Protein AF-A0A222PAN5-F1 (afdb_monomer)

Solvent-accessible surface area (backbone atoms only — not comparable to full-atom values): 11786 Å² total; per-residue (Å²): 81,64,46,72,50,72,46,71,31,67,58,50,46,57,61,48,41,76,54,49,60,65,55,38,60,74,76,59,57,66,46,46,6,31,40,28,38,32,52,60,94,39,70,44,73,65,62,91,52,72,90,83,55,86,66,94,47,70,66,56,46,47,59,51,26,69,72,43,24,72,68,32,58,51,50,60,54,52,43,50,53,46,50,50,51,53,47,55,76,80,36,51,44,41,37,33,46,40,59,48,28,72,34,24,43,36,40,41,47,57,93,63,36,29,30,36,26,48,42,54,53,75,65,52,68,77,60,69,83,86,59,54,71,52,80,61,89,61,96,54,71,42,78,74,58,58,77,60,74,77,45,67,70,45,70,31,52,37,68,56,47,50,49,44,53,53,53,46,50,53,51,48,57,51,50,46,45,70,48,26,56,69,47,58,72,32,74,55,48,37,49,44,51,52,46,51,49,62,67,68,41,72,78,82,76,72,88,86,132

pLDDT: mean 84.68, std 16.38, range [34.16, 98.62]

Mean predicted aligned error: 7.23 Å

Foldseek 3Di:
DKAKDWDQAVLLLVVLQPDALVRCVVPPLAFFFFMWIDQPNFIDGDHPDPVVDDDPDPVSSNVVCVVGNRVDRVLVVLLVLLVVLLVVLPDQKEWEQDQAAQWIWIWGDDPQKIFIWIGHPVVVVVVPPPYDYHYDDDPNYDPVVHPDTRDGRRIDGSVVSLVNSLVVLVVVLVVSCVSPVSCCPHPRNVSSVVSSCSSPDPVSVPPDD

Nearest PDB structures (foldseek):
  5fpd-assembly1_A  TM=1.965E-01  e=2.619E-01  Homo sapiens
  8fs8-assembly1_F  TM=3.881E-01  e=4.664E+00  Saccharomyces cerevisiae
  5obu-assembly1_A  TM=1.286E-01  e=3.726E-01  Mycoplasmoides genitalium G37

Secondary structure (DSSP, 8-state):
-EEEEEE--HHHHHHHHS--HHHIIIIISS-EEEEEEEETTEEES----GGG---SSHHHHHHHHHHHTTSEEHHHHHHHHHHHHHHHTT-SEEEEE-SSSSEEEEEEEETTEEEEEEEEHHHHHTTTTS-EEE--------TTGGG----SSEEEEHHHHHHHHHHHHHHHHHHHHHH-GGGGGSHHHHHHHHHHHHHH-GGGG-S--

Sequence (209 aa):
MFKFNYLIYDSMKKKLKNISIKEFEEEYSMIYGAFELLINDKMYNYIVRYKDQKFCNEKEKEEFDDLFELQDIISLWIIIFLEICIELKKKDYVAVMDIESKNWIEFKRINNELYISQIEEEKVKLKITNSHIVKVYNKFYDEDKNKNIFFKEEKINFEEFISEIQITTKKFIKEIKEINPVLLKSKEVSSIIKKYNILTSKEYSAEEN

Structure (mmCIF, N/CA/C/O backbone):
data_AF-A0A222PAN5-F1
#
_entry.id   AF-A0A222PAN5-F1
#
loop_
_atom_site.group_PDB
_atom_site.id
_atom_site.type_symbol
_atom_site.label_atom_id
_atom_site.label_alt_id
_atom_site.label_comp_id
_atom_site.label_asym_id
_atom_site.label_entity_id
_atom_site.label_seq_id
_atom_site.pdbx_PDB_ins_code
_atom_site.Cartn_x
_atom_site.Cartn_y
_atom_site.Cartn_z
_atom_site.occupancy
_atom_site.B_iso_or_equiv
_atom_site.auth_seq_id
_atom_site.auth_comp_id
_atom_site.auth_asym_id
_atom_site.auth_atom_id
_atom_site.pdbx_PDB_model_num
ATOM 1 N N . MET A 1 1 ? -14.307 10.494 1.843 1.00 88.81 1 MET A N 1
ATOM 2 C CA . MET A 1 1 ? -13.776 9.544 0.842 1.00 88.81 1 MET A CA 1
ATOM 3 C C . MET A 1 1 ? -12.311 9.275 1.139 1.00 88.81 1 MET A C 1
ATOM 5 O O . MET A 1 1 ? -11.587 10.225 1.383 1.00 88.81 1 MET A O 1
ATOM 9 N N . PHE A 1 2 ? -11.873 8.019 1.119 1.00 94.94 2 PHE A N 1
ATOM 10 C CA . PHE A 1 2 ? -10.454 7.660 1.197 1.00 94.94 2 PHE A CA 1
ATOM 11 C C . PHE A 1 2 ? -10.029 6.994 -0.111 1.00 94.94 2 PHE A C 1
ATOM 13 O O . PHE A 1 2 ? -10.760 6.140 -0.615 1.00 94.94 2 PHE A O 1
ATOM 20 N N . LYS A 1 3 ? -8.882 7.390 -0.668 1.00 96.38 3 LYS A N 1
ATOM 21 C CA . LYS A 1 3 ? -8.262 6.741 -1.829 1.00 96.38 3 LYS A CA 1
ATOM 22 C C . LYS A 1 3 ? -6.780 6.530 -1.596 1.00 96.38 3 LYS A C 1
ATOM 24 O O . LYS A 1 3 ? -6.093 7.442 -1.144 1.00 96.38 3 LYS A O 1
ATOM 29 N N . PHE A 1 4 ? -6.310 5.342 -1.965 1.00 96.12 4 PHE A N 1
ATOM 30 C CA . PHE A 1 4 ? -4.892 5.011 -1.975 1.00 96.12 4 PHE A CA 1
ATOM 31 C C . PHE A 1 4 ? -4.477 4.647 -3.395 1.00 96.12 4 PHE A C 1
ATOM 33 O O . PHE A 1 4 ? -4.785 3.566 -3.903 1.00 96.12 4 PHE A O 1
ATOM 40 N N . ASN A 1 5 ? -3.788 5.585 -4.037 1.00 95.56 5 ASN A N 1
ATOM 41 C CA . ASN A 1 5 ? -3.253 5.431 -5.377 1.00 95.56 5 ASN A CA 1
ATOM 42 C C . ASN A 1 5 ? -1.760 5.121 -5.298 1.00 95.56 5 ASN A C 1
ATOM 44 O O . ASN A 1 5 ? -1.057 5.675 -4.462 1.00 95.56 5 ASN A O 1
ATOM 48 N N . TYR A 1 6 ? -1.266 4.304 -6.222 1.00 95.94 6 TYR A N 1
ATOM 49 C CA . TYR A 1 6 ? 0.165 4.107 -6.430 1.00 95.94 6 TYR A CA 1
ATOM 50 C C . TYR A 1 6 ? 0.485 4.034 -7.925 1.00 95.94 6 TYR A C 1
ATOM 52 O O . TYR A 1 6 ? -0.399 3.782 -8.756 1.00 95.94 6 TYR A O 1
ATOM 60 N N . LEU A 1 7 ? 1.758 4.238 -8.250 1.00 95.44 7 LEU A N 1
ATOM 61 C CA . LEU A 1 7 ? 2.329 4.076 -9.577 1.00 95.44 7 LEU A CA 1
ATOM 62 C C . LEU A 1 7 ? 3.705 3.414 -9.469 1.00 95.44 7 LEU A C 1
ATOM 64 O O . LEU A 1 7 ? 4.623 3.983 -8.890 1.00 95.44 7 LEU A O 1
ATOM 68 N N . ILE A 1 8 ? 3.851 2.234 -10.074 1.00 95.44 8 ILE A N 1
ATOM 69 C CA . ILE A 1 8 ? 5.162 1.640 -10.353 1.00 95.44 8 ILE A CA 1
ATOM 70 C C . ILE A 1 8 ? 5.579 2.126 -11.746 1.00 95.44 8 ILE A C 1
ATOM 72 O O . ILE A 1 8 ? 4.900 1.808 -12.734 1.00 95.44 8 ILE A O 1
ATOM 76 N N . TYR A 1 9 ? 6.652 2.914 -11.812 1.00 94.44 9 TYR A N 1
ATOM 77 C CA . TYR A 1 9 ? 7.175 3.489 -13.056 1.00 94.44 9 TYR A CA 1
ATOM 78 C C . TYR A 1 9 ? 7.739 2.411 -13.992 1.00 94.44 9 TYR A C 1
ATOM 80 O O . TYR A 1 9 ? 8.086 1.305 -13.562 1.00 94.44 9 TYR A O 1
ATOM 88 N N . ASP A 1 10 ? 7.796 2.708 -15.291 1.00 93.31 10 ASP A N 1
ATOM 89 C CA . ASP A 1 10 ? 8.163 1.721 -16.308 1.00 93.31 10 ASP A CA 1
ATOM 90 C C . ASP A 1 10 ? 9.626 1.263 -16.177 1.00 93.31 10 ASP A C 1
ATOM 92 O O . ASP A 1 10 ? 9.911 0.085 -16.406 1.00 93.31 10 ASP A O 1
ATOM 96 N N . SER A 1 11 ? 10.543 2.133 -15.748 1.00 92.12 11 SER A N 1
ATOM 97 C CA . SER A 1 11 ? 11.928 1.768 -15.400 1.00 92.12 11 SER A CA 1
ATOM 98 C C . SER A 1 11 ? 12.000 0.702 -14.292 1.00 92.12 11 SER A C 1
ATOM 100 O O . SER A 1 11 ? 12.660 -0.328 -14.459 1.00 92.12 11 SER A O 1
ATOM 102 N N . MET A 1 12 ? 11.239 0.871 -13.206 1.00 94.00 12 MET A N 1
ATOM 103 C CA . MET A 1 12 ? 11.153 -0.096 -12.108 1.00 94.00 12 MET A CA 1
ATOM 104 C C . MET A 1 12 ? 10.530 -1.407 -12.590 1.00 94.00 12 MET A C 1
ATOM 106 O O . MET A 1 12 ? 11.036 -2.493 -12.308 1.00 94.00 12 MET A O 1
ATOM 110 N N . LYS A 1 13 ? 9.471 -1.334 -13.407 1.00 95.62 13 LYS A N 1
ATOM 111 C CA . LYS A 1 13 ? 8.878 -2.521 -14.046 1.00 95.62 13 LYS A CA 1
ATOM 112 C C . LYS A 1 13 ? 9.897 -3.277 -14.893 1.00 95.62 13 LYS A C 1
ATOM 114 O O . LYS A 1 13 ? 9.934 -4.505 -14.827 1.00 95.62 13 LYS A O 1
ATOM 119 N N . LYS A 1 14 ? 10.731 -2.573 -15.668 1.00 93.69 14 LYS A N 1
ATOM 120 C CA . LYS A 1 14 ? 11.808 -3.177 -16.472 1.00 93.69 14 LYS A CA 1
ATOM 121 C C . LYS A 1 14 ? 12.824 -3.899 -15.582 1.00 93.69 14 LYS A C 1
ATOM 123 O O . LYS A 1 14 ? 13.140 -5.049 -15.884 1.00 93.69 14 LYS A O 1
ATOM 128 N N . LYS A 1 15 ? 13.265 -3.276 -14.481 1.00 92.75 15 LYS A N 1
ATOM 129 C CA . LYS A 1 15 ? 14.190 -3.873 -13.494 1.00 92.75 15 LYS A CA 1
ATOM 130 C C . LYS A 1 15 ? 13.613 -5.156 -12.884 1.00 92.75 15 LYS A C 1
ATOM 132 O O . LYS A 1 15 ? 14.275 -6.187 -12.842 1.00 92.75 15 LYS A O 1
ATOM 137 N N . LEU A 1 16 ? 12.333 -5.139 -12.517 1.00 95.56 16 LEU A N 1
ATOM 138 C CA . LEU A 1 16 ? 11.651 -6.277 -11.893 1.00 95.56 16 LEU A CA 1
ATOM 139 C C . LEU A 1 16 ? 11.283 -7.414 -12.863 1.00 95.56 16 LEU A C 1
ATOM 141 O O . LEU A 1 16 ? 11.071 -8.548 -12.430 1.00 95.56 16 LEU A O 1
ATOM 145 N N . LYS A 1 17 ? 11.188 -7.145 -14.170 1.00 96.69 17 LYS A N 1
ATOM 146 C CA . LYS A 1 17 ? 10.636 -8.085 -15.162 1.00 96.69 17 LYS A CA 1
ATOM 147 C C . LYS A 1 17 ? 11.364 -9.430 -15.219 1.00 96.69 17 LYS A C 1
ATOM 149 O O . LYS A 1 17 ? 10.717 -10.465 -15.345 1.00 96.69 17 LYS A O 1
ATOM 154 N N . ASN A 1 18 ? 12.694 -9.413 -15.132 1.00 92.69 18 ASN A N 1
ATOM 155 C CA . ASN A 1 18 ? 13.533 -10.608 -15.288 1.00 92.69 18 ASN A CA 1
ATOM 156 C C . ASN A 1 18 ? 14.357 -10.944 -14.040 1.00 92.69 18 ASN A C 1
ATOM 158 O O . ASN A 1 18 ? 15.143 -11.890 -14.072 1.00 92.69 18 ASN A O 1
ATOM 162 N N . ILE A 1 19 ? 14.178 -10.188 -12.956 1.00 96.06 19 ILE A N 1
ATOM 163 C CA . ILE A 1 19 ? 14.926 -10.389 -11.720 1.00 96.06 19 ILE A CA 1
ATOM 164 C C . ILE A 1 19 ? 14.612 -11.765 -11.120 1.00 96.06 19 ILE A C 1
ATOM 166 O O . ILE A 1 19 ? 13.462 -12.230 -11.119 1.00 96.06 19 ILE A O 1
ATOM 170 N N . SER A 1 20 ? 15.637 -12.437 -10.601 1.00 96.75 20 SER A N 1
ATOM 171 C CA . SER A 1 20 ? 15.427 -13.658 -9.819 1.00 96.75 20 SER A CA 1
ATOM 172 C C . SER A 1 20 ? 14.901 -13.321 -8.416 1.00 96.75 20 SER A C 1
ATOM 174 O O . SER A 1 20 ? 15.081 -12.207 -7.934 1.00 96.75 20 SER A O 1
ATOM 176 N N . ILE A 1 21 ? 14.291 -14.283 -7.704 1.00 95.94 21 ILE A N 1
ATOM 177 C CA . ILE A 1 21 ? 13.918 -14.061 -6.286 1.00 95.94 21 ILE A CA 1
ATOM 178 C C . ILE A 1 21 ? 15.153 -13.692 -5.470 1.00 95.94 21 ILE A C 1
ATOM 180 O O . ILE A 1 21 ? 15.086 -12.802 -4.638 1.00 95.94 21 ILE A O 1
ATOM 184 N N . LYS A 1 22 ? 16.272 -14.389 -5.699 1.00 96.44 22 LYS A N 1
ATOM 185 C CA . LYS A 1 22 ? 17.501 -14.176 -4.936 1.00 96.44 22 LYS A CA 1
ATOM 186 C C . LYS A 1 22 ? 18.007 -12.742 -5.106 1.00 96.44 22 LYS A C 1
ATOM 188 O O . LYS A 1 22 ? 18.220 -12.061 -4.116 1.00 96.44 22 LYS A O 1
ATOM 193 N N . GLU A 1 23 ? 18.131 -12.298 -6.349 1.00 96.50 23 GLU A N 1
ATOM 194 C CA . GLU A 1 23 ? 18.572 -10.945 -6.699 1.00 96.50 23 GLU A CA 1
ATOM 195 C C . GLU A 1 23 ? 17.591 -9.885 -6.187 1.00 96.50 23 GLU A C 1
ATOM 197 O O . GLU A 1 23 ? 18.010 -8.901 -5.593 1.00 96.50 23 GLU A O 1
ATOM 202 N N . PHE A 1 24 ? 16.279 -10.124 -6.293 1.00 96.62 24 PHE A N 1
ATOM 203 C CA . PHE A 1 24 ? 15.281 -9.231 -5.706 1.00 96.62 24 PHE A CA 1
ATOM 204 C C . PHE A 1 24 ? 15.463 -9.085 -4.195 1.00 96.62 24 PHE A C 1
ATOM 206 O O . PHE A 1 24 ? 15.448 -7.972 -3.685 1.00 96.62 24 PHE A O 1
ATOM 213 N N . GLU A 1 25 ? 15.646 -10.190 -3.474 1.00 94.81 25 GLU A N 1
ATOM 214 C CA . GLU A 1 25 ? 15.835 -10.179 -2.021 1.00 94.81 25 GLU A CA 1
ATOM 215 C C . GLU A 1 25 ? 17.164 -9.529 -1.607 1.00 94.81 25 GLU A C 1
ATOM 217 O O . GLU A 1 25 ? 17.221 -8.907 -0.551 1.00 94.81 25 GLU A O 1
ATOM 222 N N . GLU A 1 26 ? 18.221 -9.662 -2.410 1.00 93.88 26 GLU A N 1
ATOM 223 C CA . GLU A 1 26 ? 19.549 -9.112 -2.111 1.00 93.88 26 GLU A CA 1
ATOM 224 C C . GLU A 1 26 ? 19.670 -7.621 -2.468 1.0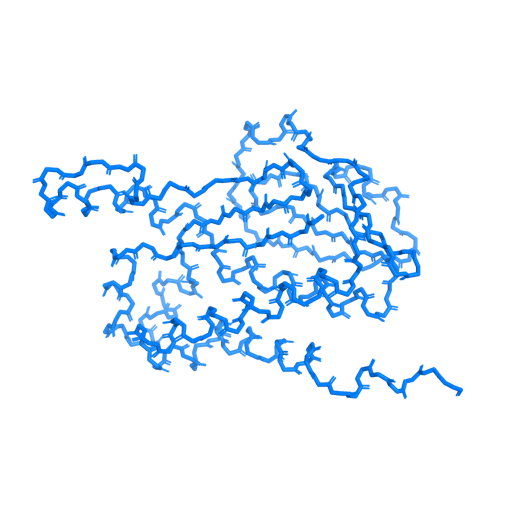0 93.88 26 GLU A C 1
ATOM 226 O O . GLU A 1 26 ? 20.278 -6.871 -1.706 1.00 93.88 26 GLU A O 1
ATOM 231 N N . GLU A 1 27 ? 19.085 -7.179 -3.585 1.00 89.62 27 GLU A N 1
ATOM 232 C CA . GLU A 1 27 ? 19.310 -5.830 -4.126 1.00 89.62 27 GLU A CA 1
ATOM 233 C C . GLU A 1 27 ? 18.174 -4.844 -3.839 1.00 89.62 27 GLU A C 1
ATOM 235 O O . GLU A 1 27 ? 18.435 -3.668 -3.594 1.00 89.62 27 GLU A O 1
ATOM 240 N N . TYR A 1 28 ? 16.919 -5.303 -3.846 1.00 88.75 28 TYR A N 1
ATOM 241 C CA . TYR A 1 28 ? 15.754 -4.417 -3.739 1.00 88.75 28 TYR A CA 1
ATOM 242 C C . TYR A 1 28 ? 14.995 -4.620 -2.430 1.00 88.75 28 TYR A C 1
ATOM 244 O O . TYR A 1 28 ? 14.632 -3.650 -1.771 1.00 88.75 28 TYR A O 1
ATOM 252 N N . SER A 1 29 ? 14.723 -5.873 -2.051 1.00 89.50 29 SER A N 1
ATOM 253 C CA . SER A 1 29 ? 13.879 -6.317 -0.926 1.00 89.50 29 SER A CA 1
ATOM 254 C C . SER A 1 29 ? 12.425 -5.807 -0.919 1.00 89.50 29 SER A C 1
ATOM 256 O O . SER A 1 29 ? 11.576 -6.410 -0.266 1.00 89.50 29 SER A O 1
ATOM 258 N N . MET A 1 30 ? 12.122 -4.729 -1.641 1.00 92.62 30 MET A N 1
ATOM 259 C CA . MET A 1 30 ? 10.875 -3.970 -1.629 1.00 92.62 30 MET A CA 1
ATOM 260 C C . MET A 1 30 ? 10.473 -3.558 -3.050 1.00 92.62 30 MET A C 1
ATOM 262 O O . MET A 1 30 ? 11.278 -3.608 -3.980 1.00 92.62 30 MET A O 1
ATOM 266 N N . ILE A 1 31 ? 9.216 -3.139 -3.222 1.00 94.75 31 ILE A N 1
ATOM 267 C CA . ILE A 1 31 ? 8.732 -2.561 -4.483 1.00 94.75 31 ILE A CA 1
ATOM 268 C C . ILE A 1 31 ? 8.611 -1.050 -4.329 1.00 94.75 31 ILE A C 1
ATOM 270 O O . ILE A 1 31 ? 7.889 -0.571 -3.450 1.00 94.75 31 ILE A O 1
ATOM 274 N N . TYR A 1 32 ? 9.278 -0.329 -5.224 1.00 93.56 32 TYR A N 1
ATOM 275 C CA . TYR A 1 32 ? 9.356 1.126 -5.224 1.00 93.56 32 TYR A CA 1
ATOM 276 C C . TYR A 1 32 ? 8.476 1.760 -6.310 1.00 93.56 32 TYR A C 1
ATOM 278 O O . TYR A 1 32 ? 8.053 1.098 -7.266 1.00 93.56 32 TYR A O 1
ATOM 286 N N . GLY A 1 33 ? 8.183 3.045 -6.140 1.00 93.12 33 GLY A N 1
ATOM 287 C CA . GLY A 1 33 ? 7.503 3.890 -7.115 1.00 93.12 33 GLY A CA 1
ATOM 288 C C . GLY A 1 33 ? 7.022 5.174 -6.451 1.00 93.12 33 GLY A C 1
ATOM 289 O O . GLY A 1 33 ? 7.754 5.740 -5.652 1.00 93.12 33 GLY A O 1
ATOM 290 N N . ALA A 1 34 ? 5.796 5.608 -6.745 1.00 91.81 34 ALA A N 1
ATOM 291 C CA . ALA A 1 34 ? 5.156 6.730 -6.056 1.00 91.81 34 ALA A CA 1
ATOM 292 C C . ALA A 1 34 ? 3.762 6.366 -5.530 1.00 91.81 34 ALA A C 1
ATOM 294 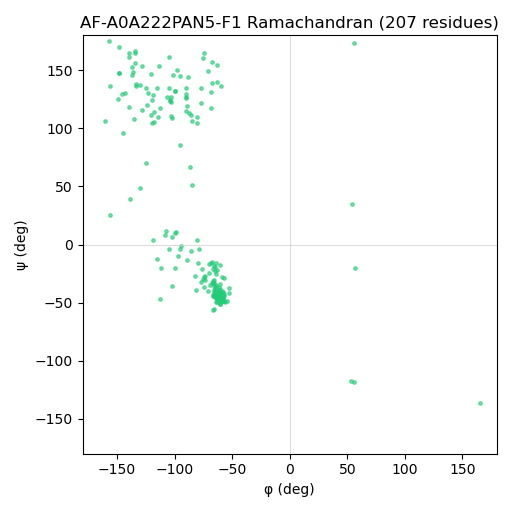O O . ALA A 1 34 ? 3.076 5.521 -6.120 1.00 91.81 34 ALA A O 1
ATOM 295 N N . PHE A 1 35 ? 3.303 7.035 -4.471 1.00 92.06 35 PHE A N 1
ATOM 296 C CA . PHE A 1 35 ? 1.918 6.932 -4.005 1.00 92.06 35 PHE A CA 1
ATOM 297 C C . PHE A 1 35 ? 1.268 8.279 -3.681 1.00 92.06 35 PHE A C 1
ATOM 299 O O . PHE A 1 35 ? 1.906 9.317 -3.559 1.00 92.06 35 PHE A O 1
ATOM 306 N N . GLU A 1 36 ? -0.055 8.250 -3.572 1.00 91.94 36 GLU A N 1
ATOM 307 C CA . GLU A 1 36 ? -0.884 9.394 -3.212 1.00 91.94 36 GLU A CA 1
ATOM 308 C C . GLU A 1 36 ? -2.033 8.902 -2.331 1.00 91.94 36 GLU A C 1
ATOM 310 O O . GLU A 1 36 ? -2.734 7.939 -2.669 1.00 91.94 36 GLU A O 1
ATOM 315 N N . LEU A 1 37 ? -2.228 9.582 -1.203 1.00 92.25 37 LEU A N 1
ATOM 316 C CA . LEU A 1 37 ? -3.375 9.402 -0.325 1.00 92.25 37 LEU A CA 1
ATOM 317 C C . LEU A 1 37 ? -4.305 10.596 -0.468 1.00 92.25 37 LEU A C 1
ATOM 319 O O . LEU A 1 37 ? -3.899 11.740 -0.279 1.00 92.25 37 LEU A O 1
ATOM 323 N N . LEU A 1 38 ? -5.571 10.319 -0.750 1.00 92.69 38 LEU A N 1
ATOM 324 C CA . LEU A 1 38 ? -6.622 11.324 -0.737 1.00 92.69 38 LEU A CA 1
ATOM 325 C C . LEU A 1 38 ? -7.579 11.005 0.404 1.00 92.69 38 LEU A C 1
ATOM 327 O O . LEU A 1 38 ? -8.225 9.956 0.405 1.00 92.69 38 LEU A O 1
ATOM 331 N N . ILE A 1 39 ? -7.665 11.914 1.367 1.00 93.06 39 ILE A N 1
ATOM 332 C CA . ILE A 1 39 ? -8.581 11.833 2.500 1.00 93.06 39 ILE A CA 1
ATOM 333 C C . ILE A 1 39 ? -9.513 13.037 2.404 1.00 93.06 39 ILE A C 1
ATOM 335 O O . ILE A 1 39 ? -9.116 14.172 2.655 1.00 93.06 39 ILE A O 1
ATOM 339 N N . ASN A 1 40 ? -10.754 12.785 1.997 1.00 91.06 40 ASN A N 1
ATOM 340 C CA . ASN A 1 40 ? -11.702 13.807 1.559 1.00 91.06 40 ASN A CA 1
ATOM 341 C C . ASN A 1 40 ? -11.071 14.671 0.457 1.00 91.06 40 ASN A C 1
ATOM 343 O O . ASN A 1 40 ? -10.713 14.129 -0.586 1.00 91.06 40 ASN A O 1
ATOM 347 N N . ASP A 1 41 ? -10.895 15.967 0.699 1.00 87.62 41 ASP A N 1
ATOM 348 C CA . ASP A 1 41 ? -10.289 16.903 -0.255 1.00 87.62 41 ASP A CA 1
ATOM 349 C C . ASP A 1 41 ? -8.805 17.177 0.052 1.00 87.62 41 ASP A C 1
ATOM 351 O O . ASP A 1 41 ? -8.197 18.084 -0.518 1.00 87.62 41 ASP A O 1
ATOM 355 N N . LYS A 1 42 ? -8.208 16.414 0.979 1.00 89.62 42 LYS A N 1
ATOM 356 C CA . LYS A 1 42 ? -6.824 16.589 1.429 1.00 89.62 42 LYS A CA 1
ATOM 357 C C . LYS A 1 42 ? -5.927 15.524 0.824 1.00 89.62 42 LYS A C 1
ATOM 359 O O . LYS A 1 42 ? -6.160 14.328 0.995 1.00 89.62 42 LYS A O 1
ATOM 364 N N . MET A 1 43 ? -4.890 15.981 0.137 1.00 87.50 43 MET A N 1
ATOM 365 C CA . MET A 1 43 ? -3.899 15.135 -0.512 1.00 87.50 43 MET A CA 1
ATOM 366 C C . MET A 1 43 ? -2.647 15.030 0.360 1.00 87.50 43 MET A C 1
ATOM 368 O O . MET A 1 43 ? -2.135 16.041 0.843 1.00 87.50 43 M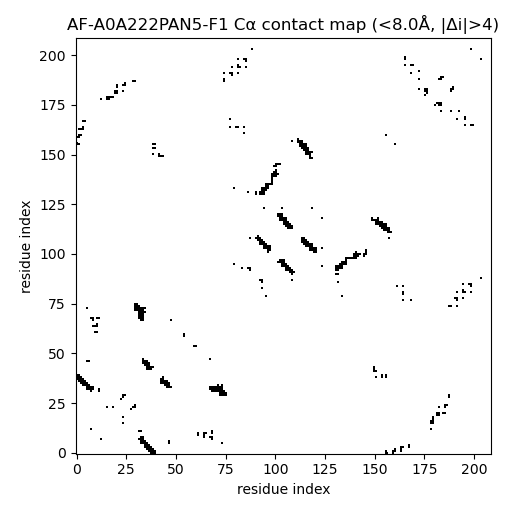ET A O 1
ATOM 372 N N . TYR A 1 44 ? -2.161 13.809 0.547 1.00 84.94 44 TYR A N 1
ATOM 373 C CA . TYR A 1 44 ? -0.886 13.508 1.180 1.00 84.94 44 TYR A CA 1
ATOM 374 C C . TYR A 1 44 ? -0.022 12.692 0.219 1.00 84.94 44 TYR A C 1
ATOM 376 O O . TYR A 1 44 ? -0.472 11.681 -0.329 1.00 84.94 44 TYR A O 1
ATOM 384 N N . ASN A 1 45 ? 1.220 13.148 0.049 1.00 83.81 45 ASN A N 1
ATOM 385 C CA . ASN A 1 45 ? 2.113 12.758 -1.041 1.00 83.81 45 ASN A CA 1
ATOM 386 C C . ASN A 1 45 ? 1.493 13.010 -2.435 1.00 83.81 45 ASN A C 1
ATOM 388 O O . ASN A 1 45 ? 0.348 13.449 -2.550 1.00 83.81 45 ASN A O 1
ATOM 392 N N . TYR A 1 46 ? 2.259 12.819 -3.504 1.00 82.69 46 TYR A N 1
ATOM 393 C CA . TYR A 1 46 ? 1.777 13.035 -4.864 1.00 82.69 46 TYR A CA 1
ATOM 394 C C . TYR A 1 46 ? 2.446 12.087 -5.855 1.00 82.69 46 TYR A C 1
ATOM 396 O O . TYR A 1 46 ? 3.625 11.758 -5.746 1.00 82.69 46 TYR A O 1
ATOM 404 N N . ILE A 1 47 ? 1.686 11.706 -6.882 1.00 86.12 47 ILE A N 1
ATOM 405 C CA . ILE A 1 47 ? 2.189 10.936 -8.019 1.00 86.12 47 ILE A CA 1
ATOM 406 C C . ILE A 1 47 ? 2.367 11.886 -9.198 1.00 86.12 47 ILE A C 1
ATOM 408 O O . ILE A 1 47 ? 1.391 12.476 -9.669 1.00 86.12 47 ILE A O 1
ATOM 412 N N . VAL A 1 48 ? 3.579 11.967 -9.748 1.00 85.00 48 VAL A N 1
ATOM 413 C CA . VAL A 1 48 ? 3.802 12.638 -11.033 1.00 85.00 48 VAL A CA 1
ATOM 414 C C . VAL A 1 48 ? 3.411 11.682 -12.159 1.00 85.00 48 VAL A C 1
ATOM 416 O O . VAL A 1 48 ? 4.101 10.711 -12.455 1.00 85.00 48 VAL A O 1
ATOM 419 N N . ARG A 1 49 ? 2.250 11.909 -12.780 1.00 84.50 49 ARG A N 1
ATOM 420 C CA . ARG A 1 49 ? 1.688 10.971 -13.764 1.00 84.50 49 ARG A CA 1
ATOM 421 C C . ARG A 1 49 ? 2.199 11.283 -15.166 1.00 84.50 49 ARG A C 1
ATOM 423 O O . ARG A 1 49 ? 2.239 12.440 -15.569 1.00 84.50 49 ARG A O 1
ATOM 430 N N . TYR A 1 50 ? 2.424 10.244 -15.970 1.00 84.38 50 TYR A N 1
ATOM 431 C CA . TYR A 1 50 ? 2.822 10.392 -17.378 1.00 84.38 50 TYR A CA 1
ATOM 432 C C . TYR A 1 50 ? 1.904 11.297 -18.202 1.00 84.38 50 TYR A C 1
ATOM 434 O O . TYR A 1 50 ? 2.382 12.043 -19.045 1.00 84.38 50 TYR A O 1
ATOM 442 N N . LYS A 1 51 ? 0.587 11.243 -17.962 1.00 85.25 51 LYS A N 1
ATOM 443 C CA . LYS A 1 51 ? -0.402 12.056 -18.693 1.00 85.25 51 LYS A CA 1
ATOM 444 C C . LYS A 1 51 ? -0.225 13.566 -18.485 1.00 85.25 51 LYS A C 1
ATOM 446 O O . LYS A 1 51 ? -0.713 14.342 -19.299 1.00 85.25 51 LYS A O 1
ATOM 451 N N . ASP A 1 52 ? 0.439 13.953 -17.400 1.00 85.81 52 ASP A N 1
ATOM 452 C CA . ASP A 1 52 ? 0.679 15.345 -17.034 1.00 85.81 52 ASP A CA 1
ATOM 453 C C . ASP A 1 52 ? 2.049 15.822 -17.557 1.00 85.81 52 ASP A C 1
ATOM 455 O O . ASP A 1 52 ? 2.408 16.985 -17.392 1.00 85.81 52 ASP A O 1
ATOM 459 N N . GLN A 1 53 ? 2.802 14.933 -18.218 1.00 85.44 53 GLN A N 1
ATOM 460 C CA . GLN A 1 53 ? 4.130 15.179 -18.767 1.00 85.44 53 GLN A CA 1
ATOM 461 C C . GLN A 1 53 ? 4.120 15.110 -20.298 1.00 85.44 53 GLN A C 1
ATOM 463 O O . GLN A 1 53 ? 3.297 14.432 -20.919 1.00 85.44 53 GLN A O 1
ATOM 468 N N . LYS A 1 54 ? 5.063 15.814 -20.926 1.00 87.19 54 LYS A N 1
ATOM 469 C CA . LYS A 1 54 ? 5.318 15.735 -22.368 1.00 87.19 54 LYS A CA 1
ATOM 470 C C . LYS A 1 54 ? 6.752 15.278 -22.574 1.00 87.19 54 LYS A C 1
ATOM 472 O O . LYS A 1 54 ? 7.665 16.039 -22.293 1.00 87.19 54 LYS A O 1
ATOM 477 N N . PHE A 1 55 ? 6.920 14.064 -23.084 1.00 89.88 55 PHE A N 1
ATOM 478 C CA . PHE A 1 55 ? 8.229 13.513 -23.428 1.00 89.88 55 PHE A CA 1
ATOM 479 C C . PHE A 1 55 ? 8.465 13.655 -24.928 1.00 89.88 55 PHE A C 1
ATOM 481 O O . PHE A 1 55 ? 7.601 13.300 -25.734 1.00 89.88 55 PHE A O 1
ATOM 488 N N . CYS A 1 56 ? 9.633 14.153 -25.311 1.00 89.62 56 CYS A N 1
ATOM 489 C CA . CYS A 1 56 ? 10.056 14.267 -26.700 1.00 89.62 56 CYS A CA 1
ATOM 490 C C . CYS A 1 56 ? 10.474 12.907 -27.276 1.00 89.62 56 CYS A C 1
ATOM 492 O O . CYS A 1 56 ? 10.350 12.689 -28.480 1.00 89.62 56 CYS A O 1
ATOM 494 N N . ASN A 1 57 ? 10.993 12.000 -26.440 1.00 91.50 57 ASN A N 1
ATOM 495 C CA . ASN A 1 57 ? 11.428 10.657 -26.831 1.00 91.50 57 ASN A CA 1
ATOM 496 C C . ASN A 1 57 ? 11.432 9.678 -25.636 1.00 91.50 57 ASN A C 1
ATOM 498 O O . ASN A 1 57 ? 11.191 10.067 -24.495 1.00 91.50 57 ASN A O 1
ATOM 502 N N . GLU A 1 58 ? 11.709 8.397 -25.905 1.00 89.25 58 GLU A N 1
ATOM 503 C CA . GLU A 1 58 ? 11.759 7.349 -24.871 1.00 89.25 58 GLU A CA 1
ATOM 504 C C . GLU A 1 58 ? 12.871 7.573 -23.841 1.00 89.25 58 GLU A C 1
ATOM 506 O O . GLU A 1 58 ? 12.657 7.294 -22.667 1.00 89.25 58 GLU A O 1
ATOM 511 N N . LYS A 1 59 ? 14.020 8.126 -24.251 1.00 90.88 59 LYS A N 1
ATOM 512 C CA . LYS A 1 59 ? 15.145 8.390 -23.347 1.00 90.88 59 LYS A CA 1
ATOM 513 C C . LYS A 1 59 ? 14.780 9.429 -22.286 1.00 90.88 59 LYS A C 1
ATOM 515 O O . LYS A 1 59 ? 15.078 9.235 -21.119 1.00 90.88 59 LYS A O 1
ATOM 520 N N . GLU A 1 60 ? 14.097 10.502 -22.674 1.00 91.31 60 GLU A N 1
ATOM 521 C CA . GLU A 1 60 ? 13.618 11.525 -21.735 1.00 91.31 60 GLU A CA 1
ATOM 522 C C . GLU A 1 60 ? 12.592 10.948 -20.750 1.00 91.31 60 GLU A C 1
ATOM 524 O O . GLU A 1 60 ? 12.596 11.293 -19.572 1.00 91.31 60 GLU A O 1
ATOM 529 N N . LYS A 1 61 ? 11.736 10.025 -21.209 1.00 90.88 61 LYS A N 1
ATOM 530 C CA . LYS A 1 61 ? 10.818 9.305 -20.321 1.00 90.88 61 LYS A CA 1
ATOM 531 C C . LYS A 1 61 ? 11.567 8.400 -19.337 1.00 90.88 61 LYS A C 1
ATOM 533 O O . LYS A 1 61 ? 11.173 8.331 -18.182 1.00 90.88 61 LYS A O 1
ATOM 538 N N . GLU A 1 62 ? 12.619 7.711 -19.776 1.00 89.12 62 GLU A N 1
ATOM 539 C CA . GLU A 1 62 ? 13.457 6.887 -18.894 1.00 89.12 62 GLU A CA 1
ATOM 540 C C . GLU A 1 62 ? 14.206 7.736 -17.862 1.00 89.12 62 GLU A C 1
ATOM 542 O O . GLU A 1 62 ? 14.177 7.408 -16.682 1.00 89.12 62 GLU A O 1
ATOM 547 N N . GLU A 1 63 ? 14.795 8.860 -18.278 1.00 89.56 63 GLU A N 1
ATOM 548 C CA . GLU A 1 63 ? 15.443 9.813 -17.368 1.00 89.56 63 GLU A CA 1
ATOM 549 C C . GLU A 1 63 ? 14.444 10.381 -16.347 1.00 89.56 63 GLU A C 1
ATOM 551 O O . GLU A 1 63 ? 14.779 10.536 -15.176 1.00 89.56 63 GLU A O 1
ATOM 556 N N . PHE A 1 64 ? 13.205 10.655 -16.768 1.00 89.88 64 PHE A N 1
ATOM 557 C CA . PHE A 1 64 ? 12.124 11.027 -15.859 1.00 89.88 64 PHE A CA 1
ATOM 558 C C . PHE A 1 64 ? 11.788 9.895 -14.885 1.00 89.88 64 PHE A C 1
ATOM 560 O O . PHE A 1 64 ? 11.712 10.135 -13.685 1.00 89.88 64 PHE A O 1
ATOM 567 N N . ASP A 1 65 ? 11.595 8.671 -15.375 1.00 90.25 65 ASP A N 1
ATOM 568 C CA . ASP A 1 65 ? 11.267 7.533 -14.522 1.00 90.25 65 ASP A CA 1
ATOM 569 C C . ASP A 1 65 ? 12.337 7.312 -13.451 1.00 90.25 65 ASP A C 1
ATOM 571 O O . ASP A 1 65 ? 11.993 7.174 -12.281 1.00 90.25 65 ASP A O 1
ATOM 575 N N . ASP A 1 66 ? 13.617 7.355 -13.831 1.00 86.50 66 ASP A N 1
ATOM 576 C CA . ASP A 1 66 ? 14.759 7.170 -12.929 1.00 86.50 66 ASP A CA 1
ATOM 577 C C . ASP A 1 66 ? 14.786 8.198 -11.777 1.00 86.50 66 ASP A C 1
ATOM 579 O O . ASP A 1 66 ? 15.274 7.891 -10.688 1.00 86.50 66 ASP A O 1
ATOM 583 N N . LEU A 1 67 ? 14.225 9.399 -11.972 1.00 85.19 67 LEU A N 1
ATOM 584 C CA . LEU A 1 67 ? 14.118 10.420 -10.920 1.00 85.19 67 LEU A CA 1
ATOM 585 C C . LEU A 1 67 ? 13.052 10.095 -9.866 1.00 85.19 67 LEU A C 1
ATOM 587 O O . LEU A 1 67 ? 13.197 10.503 -8.714 1.00 85.19 67 LEU A O 1
ATOM 591 N N . PHE A 1 68 ? 11.980 9.395 -10.248 1.00 83.38 68 PHE A N 1
ATOM 592 C CA . PHE A 1 68 ? 10.802 9.188 -9.396 1.00 83.38 68 PHE A CA 1
ATOM 593 C C . PHE A 1 68 ? 10.564 7.723 -9.010 1.00 83.38 68 PHE A C 1
ATOM 595 O O . PHE A 1 68 ? 9.776 7.440 -8.110 1.00 83.38 68 PHE A O 1
ATOM 602 N N . GLU A 1 69 ? 11.233 6.766 -9.650 1.00 80.81 69 GLU A N 1
ATOM 603 C CA . GLU A 1 69 ? 10.985 5.336 -9.439 1.00 80.81 69 GLU A CA 1
ATOM 604 C C . GLU A 1 69 ? 11.323 4.832 -8.033 1.00 80.81 69 GLU A C 1
ATOM 606 O O . GLU A 1 69 ? 10.777 3.813 -7.618 1.00 80.81 69 GLU A O 1
ATOM 611 N N . LEU A 1 70 ? 12.201 5.536 -7.315 1.00 81.06 70 LEU A N 1
ATOM 612 C CA . LEU A 1 70 ? 12.610 5.241 -5.941 1.00 81.06 70 LEU A CA 1
ATOM 613 C C . LEU A 1 70 ? 12.022 6.233 -4.928 1.00 81.06 70 LEU A C 1
ATOM 615 O O . LEU A 1 70 ? 12.464 6.249 -3.782 1.00 81.06 70 LEU A O 1
ATOM 619 N N . GLN A 1 71 ? 11.056 7.061 -5.344 1.00 81.75 71 GLN A N 1
ATOM 620 C CA . GLN A 1 71 ? 10.479 8.116 -4.509 1.00 81.75 71 GLN A CA 1
ATOM 621 C C . GLN A 1 71 ? 9.886 7.548 -3.213 1.00 81.75 71 GLN A C 1
ATOM 623 O O . GLN A 1 71 ? 10.198 8.042 -2.134 1.00 81.75 71 GLN A O 1
ATOM 628 N N . ASP A 1 72 ? 9.098 6.477 -3.321 1.00 86.44 72 ASP A N 1
ATOM 629 C CA . ASP A 1 72 ? 8.397 5.853 -2.205 1.00 86.44 72 ASP A CA 1
ATOM 630 C C . ASP A 1 72 ? 8.530 4.319 -2.213 1.00 86.44 72 ASP A C 1
ATOM 632 O O . ASP A 1 72 ? 8.692 3.672 -3.254 1.00 86.44 72 ASP A O 1
ATOM 636 N N . ILE A 1 73 ? 8.365 3.708 -1.034 1.00 90.75 73 ILE A N 1
ATOM 637 C CA . 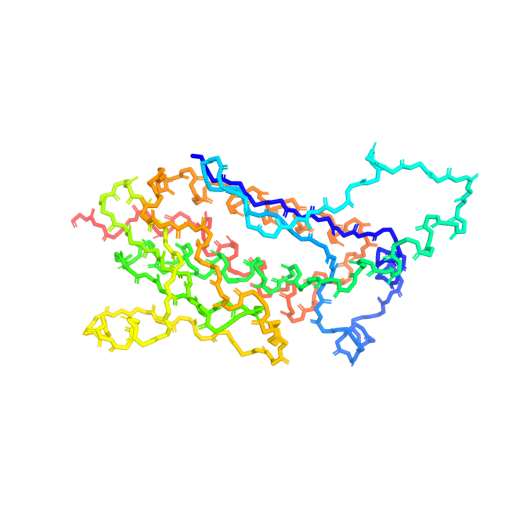ILE A 1 73 ? 8.325 2.248 -0.850 1.00 90.75 73 ILE A CA 1
ATOM 638 C C . ILE A 1 73 ? 6.864 1.770 -0.852 1.00 90.75 73 ILE A C 1
ATOM 640 O O . ILE A 1 73 ? 6.232 1.627 0.197 1.00 90.75 73 ILE A O 1
ATOM 644 N N . ILE A 1 74 ? 6.307 1.517 -2.040 1.00 93.81 74 ILE A N 1
ATOM 645 C CA . ILE A 1 74 ? 4.887 1.163 -2.224 1.00 93.81 74 ILE A CA 1
ATOM 646 C C . ILE A 1 74 ? 4.506 -0.098 -1.440 1.00 93.81 74 ILE A C 1
ATOM 648 O O . ILE A 1 74 ? 3.449 -0.134 -0.803 1.00 93.81 74 ILE A O 1
ATOM 652 N N . SER A 1 75 ? 5.341 -1.143 -1.486 1.00 94.56 75 SER A N 1
ATOM 653 C CA . SER A 1 75 ? 5.021 -2.417 -0.826 1.00 94.56 75 SER A CA 1
ATOM 654 C C . SER A 1 75 ? 4.869 -2.257 0.689 1.00 94.56 75 SER A C 1
ATOM 656 O O . SER A 1 75 ? 3.915 -2.777 1.269 1.00 94.56 75 SER A O 1
ATOM 658 N N . LEU A 1 76 ? 5.724 -1.436 1.304 1.00 91.25 76 LEU A N 1
ATOM 659 C CA . LEU A 1 76 ? 5.683 -1.154 2.733 1.00 91.25 76 LEU A CA 1
ATOM 660 C C . LEU A 1 76 ? 4.407 -0.398 3.127 1.00 91.25 76 LEU A C 1
ATOM 662 O O . LEU A 1 76 ? 3.745 -0.781 4.092 1.00 91.25 76 LEU A O 1
ATOM 666 N N . TRP A 1 77 ? 4.005 0.614 2.353 1.00 92.12 77 TRP A N 1
ATOM 667 C CA . TRP A 1 77 ? 2.738 1.319 2.578 1.00 92.12 77 TRP A CA 1
ATOM 668 C C . TRP A 1 77 ? 1.525 0.386 2.468 1.00 92.12 77 TRP A C 1
ATOM 670 O O . TRP A 1 77 ? 0.626 0.445 3.308 1.00 92.12 77 TRP A O 1
ATOM 680 N N . ILE A 1 78 ? 1.513 -0.538 1.500 1.00 95.62 78 ILE A N 1
ATOM 681 C CA . ILE A 1 78 ? 0.465 -1.568 1.400 1.00 95.62 78 ILE A CA 1
ATOM 682 C C . ILE A 1 78 ? 0.445 -2.460 2.648 1.00 95.62 78 ILE A C 1
ATOM 684 O O . ILE A 1 78 ? -0.632 -2.717 3.188 1.00 95.62 78 ILE A O 1
ATOM 688 N N . ILE A 1 79 ? 1.608 -2.919 3.127 1.00 93.88 79 ILE A N 1
ATOM 689 C CA . ILE A 1 79 ? 1.699 -3.722 4.357 1.00 93.88 79 ILE A CA 1
ATOM 690 C C . ILE A 1 79 ? 1.102 -2.965 5.541 1.00 93.88 79 ILE A C 1
ATOM 692 O O . ILE A 1 79 ? 0.257 -3.517 6.246 1.00 93.88 79 ILE A O 1
ATOM 696 N N . ILE A 1 80 ? 1.493 -1.706 5.723 1.00 91.94 80 ILE A N 1
ATOM 697 C CA . ILE A 1 80 ? 1.017 -0.848 6.809 1.00 91.94 80 ILE A CA 1
ATOM 698 C C . ILE A 1 80 ? -0.502 -0.703 6.770 1.00 91.94 80 ILE A C 1
ATOM 700 O O . ILE A 1 80 ? -1.165 -0.915 7.783 1.00 91.94 80 ILE A O 1
ATOM 704 N N . PHE A 1 81 ? -1.080 -0.395 5.607 1.00 95.19 81 PHE A N 1
ATOM 705 C CA . PHE A 1 81 ? -2.529 -0.245 5.499 1.00 95.19 81 PHE A CA 1
ATOM 706 C C . PHE A 1 81 ? -3.280 -1.547 5.753 1.00 95.19 81 PHE A C 1
ATOM 708 O O . PHE A 1 81 ? -4.328 -1.525 6.401 1.00 95.19 81 PHE A O 1
ATOM 715 N N . LEU A 1 82 ? -2.750 -2.686 5.304 1.00 96.00 82 LEU A N 1
ATOM 716 C CA . LEU A 1 82 ? -3.328 -3.987 5.634 1.00 96.00 82 LEU A CA 1
ATOM 717 C C . LEU A 1 82 ? -3.283 -4.259 7.143 1.00 96.00 82 LEU A C 1
ATOM 719 O O . LEU A 1 82 ? -4.267 -4.746 7.695 1.00 96.00 82 LEU A O 1
ATOM 723 N N . GLU A 1 83 ? -2.179 -3.929 7.817 1.00 92.81 83 GLU A N 1
ATOM 724 C CA . GLU A 1 83 ? -2.056 -4.063 9.274 1.00 92.81 83 GLU A CA 1
ATOM 725 C C . GLU A 1 83 ? -3.037 -3.158 10.016 1.00 92.81 83 GLU A C 1
ATOM 727 O O . GLU A 1 83 ? -3.759 -3.642 10.885 1.00 92.81 83 GLU A O 1
ATOM 732 N N . ILE A 1 84 ? -3.143 -1.886 9.619 1.00 93.44 84 ILE A N 1
ATOM 733 C CA . ILE A 1 84 ? -4.133 -0.949 10.164 1.00 93.44 84 ILE A CA 1
ATOM 734 C C . ILE A 1 84 ? -5.544 -1.527 10.024 1.00 93.44 84 ILE A C 1
ATOM 736 O O . ILE A 1 84 ? -6.294 -1.559 10.996 1.00 93.44 84 ILE A O 1
ATOM 740 N N . CYS A 1 85 ? -5.901 -2.027 8.839 1.00 94.88 85 CYS A N 1
ATOM 741 C CA . CYS A 1 85 ? -7.215 -2.616 8.589 1.00 94.88 85 CYS A CA 1
ATOM 742 C C . CYS A 1 85 ? -7.497 -3.827 9.491 1.00 94.88 85 CYS A C 1
ATOM 744 O O . CYS A 1 85 ? -8.595 -3.952 10.031 1.00 94.88 85 CYS A O 1
ATOM 746 N N . ILE A 1 86 ? -6.523 -4.728 9.652 1.00 92.75 86 ILE A N 1
ATOM 747 C CA . ILE A 1 86 ? -6.659 -5.925 10.495 1.00 92.75 86 ILE A CA 1
ATOM 748 C C . ILE A 1 86 ? -6.813 -5.538 11.970 1.00 92.75 86 ILE A C 1
ATOM 750 O O . ILE A 1 86 ? -7.649 -6.108 12.671 1.00 92.75 86 ILE A O 1
ATOM 754 N N . GLU A 1 87 ? -6.038 -4.565 12.443 1.00 91.00 87 GLU A N 1
ATOM 755 C CA . GLU A 1 87 ? -6.081 -4.116 13.834 1.00 91.00 87 GLU A CA 1
ATOM 756 C C . GLU A 1 87 ? -7.366 -3.336 14.146 1.00 91.00 87 GLU A C 1
ATOM 758 O O . GLU A 1 87 ? -7.991 -3.594 15.174 1.00 91.00 87 GLU A O 1
ATOM 763 N N . LEU A 1 88 ? -7.838 -2.472 13.238 1.00 90.94 88 LEU A N 1
ATOM 764 C CA . LEU A 1 88 ? -9.088 -1.712 13.408 1.00 90.94 88 LEU A CA 1
ATOM 765 C C . LEU A 1 88 ? -10.358 -2.577 13.385 1.00 90.94 88 LEU A C 1
ATOM 767 O O . LEU A 1 88 ? -11.431 -2.127 13.794 1.00 90.94 88 LEU A O 1
ATOM 771 N N . LYS A 1 89 ? -10.267 -3.830 12.922 1.00 89.56 89 LYS A N 1
ATOM 772 C CA . LYS A 1 89 ? -11.354 -4.805 13.094 1.00 89.56 89 LYS A CA 1
ATOM 773 C C . LYS A 1 89 ? -11.517 -5.252 14.549 1.00 89.56 89 LYS A C 1
ATOM 775 O O . LYS A 1 89 ? -12.608 -5.670 14.907 1.00 89.56 89 LYS A O 1
ATOM 780 N N . LYS A 1 90 ? -10.458 -5.169 15.364 1.00 87.81 90 LYS A N 1
ATOM 781 C CA . LYS A 1 90 ? -10.427 -5.636 16.764 1.00 87.81 90 LYS A CA 1
ATOM 782 C C . LYS A 1 90 ? -10.325 -4.507 17.786 1.00 87.81 90 LYS A C 1
ATOM 784 O O . LYS A 1 90 ? -10.537 -4.734 18.972 1.00 87.81 90 LYS A O 1
ATOM 789 N N . LYS A 1 91 ? -9.878 -3.330 17.354 1.00 88.38 91 LYS A N 1
ATOM 790 C CA . LYS A 1 91 ? -9.527 -2.201 18.213 1.00 88.38 91 LYS A CA 1
ATOM 791 C C . LYS A 1 91 ? -10.089 -0.920 17.629 1.00 88.38 91 LYS A C 1
ATOM 793 O O . LYS A 1 91 ? -10.094 -0.731 16.417 1.00 88.38 91 LYS A O 1
ATOM 798 N N . ASP A 1 92 ? -10.432 0.007 18.507 1.00 88.19 92 ASP A N 1
ATOM 799 C CA . ASP A 1 92 ? -10.961 1.307 18.095 1.00 88.19 92 ASP A CA 1
ATOM 800 C C . ASP A 1 92 ? -9.871 2.334 17.778 1.00 88.19 92 ASP A C 1
ATOM 802 O O . ASP A 1 92 ? -10.166 3.446 17.343 1.00 88.19 92 ASP A O 1
ATOM 806 N N . TYR A 1 93 ? -8.599 2.001 18.009 1.00 89.31 93 TYR A N 1
ATOM 807 C CA . TYR A 1 93 ? -7.496 2.927 17.794 1.00 89.31 93 TYR A CA 1
ATOM 808 C C . TYR A 1 93 ? -6.229 2.224 17.314 1.00 89.31 93 TYR A C 1
ATOM 810 O O . TYR A 1 93 ? -5.731 1.291 17.954 1.00 89.31 93 TYR A O 1
ATOM 818 N N . VAL A 1 94 ? -5.667 2.748 16.226 1.00 89.31 94 VAL A N 1
ATOM 819 C CA . VAL A 1 94 ? -4.359 2.375 15.684 1.00 89.31 94 VAL A CA 1
ATOM 820 C C . VAL A 1 94 ? -3.596 3.651 15.359 1.00 89.31 94 VAL A C 1
ATOM 822 O O . VAL A 1 94 ? -4.162 4.593 14.814 1.00 89.31 94 VAL A O 1
ATOM 825 N N . ALA A 1 95 ? -2.304 3.690 15.668 1.00 87.88 95 ALA A N 1
ATOM 826 C CA . ALA A 1 95 ? -1.424 4.752 15.197 1.00 87.88 95 ALA A CA 1
ATOM 827 C C . ALA A 1 95 ? -0.172 4.149 14.571 1.00 87.88 95 ALA A C 1
ATOM 829 O O . ALA A 1 95 ? 0.403 3.196 15.108 1.00 87.88 95 ALA A O 1
ATOM 830 N N . VAL A 1 96 ? 0.236 4.722 13.442 1.00 86.12 96 VAL A N 1
ATOM 831 C CA . VAL A 1 96 ? 1.422 4.302 12.700 1.00 86.12 96 VAL A CA 1
ATOM 832 C C . VAL A 1 96 ? 2.333 5.496 12.506 1.00 86.12 96 VAL A C 1
ATOM 834 O O . VAL A 1 96 ? 1.865 6.585 12.180 1.00 86.12 96 VAL A O 1
ATOM 837 N N . MET A 1 97 ? 3.624 5.304 12.749 1.00 79.50 97 MET A N 1
ATOM 838 C CA . MET A 1 97 ? 4.609 6.337 12.456 1.00 79.50 97 MET A CA 1
ATOM 839 C C . MET A 1 97 ? 4.710 6.501 10.941 1.00 79.50 97 MET A C 1
ATOM 841 O O . MET A 1 97 ? 4.816 5.509 10.220 1.00 79.50 97 MET A O 1
ATOM 845 N N . ASP A 1 98 ? 4.651 7.742 10.479 1.00 75.62 98 ASP A N 1
ATOM 846 C CA . ASP A 1 98 ? 4.913 8.072 9.088 1.00 75.62 98 ASP A CA 1
ATOM 847 C C . ASP A 1 98 ? 6.342 7.624 8.730 1.00 75.62 98 ASP A C 1
ATOM 849 O O . ASP A 1 98 ? 7.274 7.775 9.516 1.00 75.62 98 ASP A O 1
ATOM 853 N N . ILE A 1 99 ? 6.510 7.011 7.563 1.00 71.00 99 ILE A N 1
ATOM 854 C CA . ILE A 1 99 ? 7.805 6.487 7.111 1.00 71.00 99 ILE A CA 1
ATOM 855 C C . ILE A 1 99 ? 8.728 7.637 6.694 1.00 71.00 99 ILE A C 1
ATOM 857 O O . ILE A 1 99 ? 9.949 7.523 6.780 1.00 71.00 99 ILE A O 1
ATOM 861 N N . GLU A 1 100 ? 8.136 8.748 6.258 1.00 66.44 100 GLU A N 1
ATOM 862 C CA . GLU A 1 100 ? 8.833 9.880 5.647 1.00 66.44 100 GLU A CA 1
ATOM 863 C C . GLU A 1 100 ? 8.957 11.076 6.601 1.00 66.44 100 GLU A C 1
ATOM 865 O O . GLU A 1 100 ? 9.594 12.079 6.275 1.00 66.44 100 GLU A O 1
ATOM 870 N N . SER A 1 101 ? 8.365 10.989 7.798 1.00 70.56 101 SER A N 1
ATOM 871 C CA . SER A 1 101 ? 8.388 12.057 8.797 1.00 70.56 101 SER A CA 1
ATOM 872 C C . SER A 1 101 ? 8.368 11.512 10.233 1.00 70.56 101 SER A C 1
ATOM 874 O O . SER A 1 101 ? 8.168 10.331 10.482 1.00 70.56 101 SER A O 1
ATOM 876 N N . LYS A 1 102 ? 8.594 12.378 11.223 1.00 71.69 102 LYS A N 1
ATOM 877 C CA . LYS A 1 102 ? 8.429 12.074 12.658 1.00 71.69 102 LYS A CA 1
ATOM 878 C C . LYS A 1 102 ? 6.964 12.115 13.096 1.00 71.69 102 LYS A C 1
ATOM 880 O O . LYS A 1 102 ? 6.659 11.874 14.268 1.00 71.69 102 LYS A O 1
ATOM 885 N N . ASN A 1 103 ? 6.064 12.481 12.187 1.00 77.81 103 ASN A N 1
ATOM 886 C CA . ASN A 1 103 ? 4.647 12.502 12.476 1.00 77.81 103 ASN A CA 1
ATOM 887 C C . ASN A 1 103 ? 4.094 11.077 12.512 1.00 77.81 103 ASN A C 1
ATOM 889 O O . ASN A 1 103 ? 4.702 10.108 12.070 1.00 77.81 103 ASN A O 1
ATOM 893 N N . TRP A 1 104 ? 2.908 10.961 13.074 1.00 85.00 104 TRP A N 1
ATOM 894 C CA . TRP A 1 104 ? 2.143 9.736 13.160 1.00 85.00 104 TRP A CA 1
ATOM 895 C C . TRP A 1 104 ? 0.821 9.939 12.457 1.00 85.00 104 TRP A C 1
ATOM 897 O O . TRP A 1 104 ? 0.248 11.022 12.513 1.00 85.00 104 TRP A O 1
ATOM 907 N N . ILE A 1 105 ? 0.317 8.884 11.843 1.00 88.62 105 ILE A N 1
ATOM 908 C CA . ILE A 1 105 ? -1.029 8.831 11.299 1.00 88.62 105 ILE A CA 1
ATOM 909 C C . ILE A 1 105 ? -1.852 8.000 12.281 1.00 88.62 105 ILE A C 1
ATOM 911 O O . ILE A 1 105 ? -1.615 6.801 12.451 1.00 88.62 105 ILE A O 1
ATOM 915 N N . GLU A 1 106 ? -2.776 8.651 12.985 1.00 90.25 106 GLU A N 1
ATOM 916 C CA . GLU A 1 106 ? -3.722 7.986 13.878 1.00 90.25 106 GLU A CA 1
ATOM 917 C C . GLU A 1 106 ? -5.045 7.706 13.173 1.00 90.25 106 GLU A C 1
ATOM 919 O O . GLU A 1 106 ? -5.528 8.493 12.359 1.00 90.25 106 GLU A O 1
ATOM 924 N N . PHE A 1 107 ? -5.635 6.579 13.548 1.00 92.50 107 PHE A N 1
ATOM 925 C CA . PHE A 1 107 ? -6.902 6.065 13.075 1.00 92.50 107 PHE A CA 1
ATOM 926 C C . PHE A 1 107 ? -7.755 5.753 14.298 1.00 92.50 107 PHE A C 1
ATOM 928 O O . PHE A 1 107 ? -7.402 4.883 15.096 1.00 92.50 107 PHE A O 1
ATOM 935 N N . LYS A 1 108 ? -8.872 6.462 14.453 1.00 92.38 108 LYS A N 1
ATOM 936 C CA . LYS A 1 108 ? -9.825 6.258 15.545 1.00 92.38 108 LYS A CA 1
ATOM 937 C C . LYS A 1 108 ? -11.170 5.834 14.977 1.00 92.38 108 LYS A C 1
ATOM 939 O O . LYS A 1 108 ? -11.830 6.618 14.299 1.00 92.38 108 LYS A O 1
ATOM 944 N N . ARG A 1 109 ? -11.583 4.607 15.265 1.00 91.56 109 ARG A N 1
ATOM 945 C CA . ARG A 1 109 ? -12.885 4.067 14.889 1.00 91.56 109 ARG A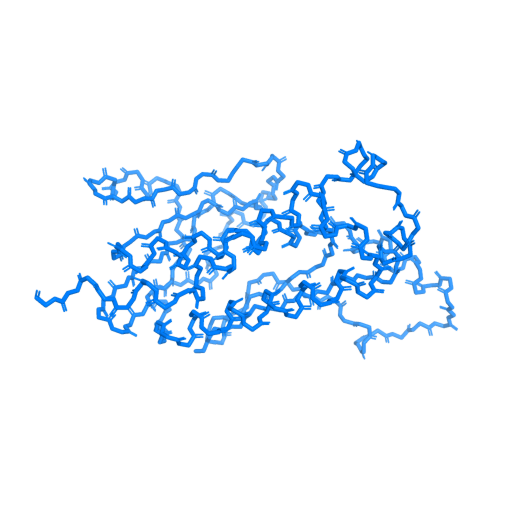 CA 1
ATOM 946 C C . ARG A 1 109 ? -13.904 4.357 15.987 1.00 91.56 109 ARG A C 1
ATOM 948 O O . ARG A 1 109 ? -13.630 4.187 17.169 1.00 91.56 109 ARG A O 1
ATOM 955 N N . ILE A 1 110 ? -15.083 4.814 15.584 1.00 91.00 110 ILE A N 1
ATOM 956 C CA . ILE A 1 110 ? -16.262 4.942 16.439 1.00 91.00 110 ILE A CA 1
ATOM 957 C C . ILE A 1 110 ? -17.433 4.395 15.625 1.00 91.00 110 ILE A C 1
ATOM 959 O O . ILE A 1 110 ? -17.863 5.014 14.652 1.00 91.00 110 ILE A O 1
ATOM 963 N N . ASN A 1 111 ? -17.945 3.219 15.992 1.00 89.88 111 ASN A N 1
ATOM 964 C CA . ASN A 1 111 ? -18.950 2.495 15.206 1.00 89.88 111 ASN A CA 1
ATOM 965 C C . ASN A 1 111 ? -18.470 2.242 13.754 1.00 89.88 111 ASN A C 1
ATOM 967 O O . ASN A 1 111 ? -17.467 1.556 13.541 1.00 89.88 111 ASN A O 1
ATOM 971 N N . ASN A 1 112 ? -19.178 2.790 12.757 1.00 92.56 112 ASN A N 1
ATOM 972 C CA . ASN A 1 112 ? -18.829 2.706 11.331 1.00 92.56 112 ASN A CA 1
ATOM 973 C C . ASN A 1 112 ? -18.102 3.962 10.805 1.00 92.56 112 ASN A C 1
ATOM 975 O O . ASN A 1 112 ? -17.962 4.163 9.598 1.00 92.56 112 ASN A O 1
ATOM 979 N N . GLU A 1 113 ? -17.678 4.844 11.705 1.00 96.31 113 GLU A N 1
ATOM 980 C CA . GLU A 1 113 ? -16.966 6.072 11.373 1.00 96.31 113 GLU A CA 1
ATOM 981 C C . GLU A 1 113 ? -15.493 5.903 11.722 1.00 96.31 113 GLU A C 1
ATOM 983 O O . GLU A 1 113 ? -15.149 5.401 12.794 1.00 96.31 113 GLU A O 1
ATOM 988 N N . LEU A 1 114 ? -14.621 6.321 10.812 1.00 96.88 114 LEU A N 1
ATOM 989 C CA . LEU A 1 114 ? -13.181 6.305 10.998 1.00 96.88 114 LEU A CA 1
ATOM 990 C C . LEU A 1 114 ? -12.658 7.735 10.901 1.00 96.88 114 LEU A C 1
ATOM 992 O O . LEU A 1 114 ? -12.888 8.424 9.909 1.00 96.88 114 LEU A O 1
ATOM 996 N N . TYR A 1 115 ? -11.958 8.164 11.943 1.00 94.88 115 TYR A N 1
ATOM 997 C CA . TYR A 1 115 ? -11.316 9.465 12.032 1.00 94.88 115 TYR A CA 1
ATOM 998 C C . TYR A 1 115 ? -9.821 9.302 11.807 1.00 94.88 115 TYR A C 1
ATOM 1000 O O . TYR A 1 115 ? -9.186 8.498 12.491 1.00 94.88 115 TYR A O 1
ATOM 1008 N N . ILE A 1 116 ? -9.270 10.071 10.871 1.00 94.19 116 ILE A N 1
ATOM 1009 C CA . ILE A 1 116 ? -7.855 10.019 10.511 1.00 94.19 116 ILE A CA 1
ATOM 1010 C C . ILE A 1 116 ? -7.209 11.377 10.780 1.00 94.19 116 ILE A C 1
ATOM 1012 O O . ILE A 1 116 ? -7.697 12.415 10.325 1.00 94.19 116 ILE A O 1
ATOM 1016 N N . SER A 1 117 ? -6.093 11.373 11.504 1.00 89.88 117 SER A N 1
ATOM 1017 C CA . SER A 1 117 ? -5.311 12.581 11.784 1.00 89.88 117 SER A CA 1
ATOM 1018 C C . SER A 1 117 ? -3.828 12.311 11.621 1.00 89.88 117 SER A C 1
ATOM 1020 O O . SER A 1 117 ? -3.348 11.242 11.986 1.00 89.88 117 SER A O 1
ATOM 1022 N N . GLN A 1 118 ? -3.089 13.315 11.164 1.00 87.88 118 GLN A N 1
ATOM 1023 C CA . GLN A 1 118 ? -1.650 13.358 11.355 1.00 87.88 118 GLN A CA 1
ATOM 1024 C C . GLN A 1 118 ? -1.348 14.089 12.672 1.00 87.88 118 GLN A C 1
ATOM 1026 O O . GLN A 1 118 ? -1.892 15.164 12.935 1.00 87.88 118 GLN A O 1
ATOM 1031 N N . ILE A 1 119 ? -0.522 13.499 13.532 1.00 82.25 119 ILE A N 1
ATOM 1032 C CA . ILE A 1 119 ? -0.191 14.028 14.858 1.00 82.25 119 ILE A CA 1
ATOM 1033 C C . ILE A 1 119 ? 1.303 13.900 15.157 1.00 82.25 119 ILE A C 1
ATOM 1035 O O . ILE A 1 119 ? 1.981 13.009 14.662 1.00 82.25 119 ILE A O 1
ATOM 1039 N N . GLU A 1 120 ? 1.821 14.787 15.998 1.00 77.50 120 GLU A N 1
ATOM 1040 C CA . GLU A 1 120 ? 3.215 14.747 16.454 1.00 77.50 120 GLU A CA 1
ATOM 1041 C C . GLU A 1 120 ? 3.456 13.575 17.424 1.00 77.50 120 GLU A C 1
ATOM 1043 O O . GLU A 1 120 ? 2.572 13.210 18.209 1.00 77.50 120 GLU A O 1
ATOM 1048 N N . GLU A 1 121 ? 4.676 13.027 17.433 1.00 72.06 121 GLU A N 1
ATOM 1049 C CA . GLU A 1 121 ? 5.068 11.878 18.269 1.00 72.06 121 GLU A CA 1
ATOM 1050 C C . GLU A 1 121 ? 4.745 12.060 19.764 1.00 72.06 121 GLU A C 1
ATOM 1052 O O . GLU A 1 121 ? 4.258 11.135 20.422 1.00 72.06 121 GLU A O 1
ATOM 1057 N N . GLU A 1 122 ? 4.981 13.250 20.321 1.00 66.75 122 GLU A N 1
ATOM 1058 C CA . GLU A 1 122 ? 4.748 13.538 21.743 1.00 66.75 122 GLU A CA 1
ATOM 1059 C C . GLU A 1 122 ? 3.280 13.340 22.144 1.00 66.75 122 GLU A C 1
ATOM 1061 O O . GLU A 1 122 ? 2.985 12.848 23.235 1.00 66.75 122 GLU A O 1
ATOM 1066 N N . LYS A 1 123 ? 2.349 13.637 21.231 1.00 66.88 123 LYS A N 1
ATOM 1067 C CA . LYS A 1 123 ? 0.907 13.478 21.460 1.00 66.88 123 LYS A CA 1
ATOM 1068 C C . LYS A 1 123 ? 0.471 12.015 21.413 1.00 66.88 123 LYS A C 1
ATOM 1070 O O . LYS A 1 123 ? -0.486 11.662 22.098 1.00 66.88 123 LYS A O 1
ATOM 1075 N N . VAL A 1 124 ? 1.176 11.155 20.671 1.00 64.31 124 VAL A N 1
ATOM 1076 C CA . VAL A 1 124 ? 0.930 9.702 20.683 1.00 64.31 124 VAL A CA 1
ATOM 1077 C C . VAL A 1 124 ? 1.293 9.115 22.039 1.00 64.31 124 VAL A C 1
ATOM 1079 O O . VAL A 1 124 ? 0.507 8.347 22.590 1.00 64.31 124 VAL A O 1
ATOM 1082 N N . LYS A 1 125 ? 2.439 9.520 22.612 1.00 64.31 125 LYS A N 1
ATOM 1083 C CA . LYS A 1 125 ? 2.944 9.025 23.910 1.00 64.31 125 LYS A CA 1
ATOM 1084 C C . LYS A 1 125 ? 1.970 9.233 25.071 1.00 64.31 125 LYS A C 1
ATOM 1086 O O . LYS A 1 125 ? 1.932 8.416 25.985 1.00 64.31 125 LYS A O 1
ATOM 1091 N N . LEU A 1 126 ? 1.134 10.266 24.997 1.00 59.25 126 LEU A N 1
ATOM 1092 C CA . LEU A 1 126 ? 0.110 10.571 25.998 1.00 59.25 126 LEU A CA 1
ATOM 1093 C C . LEU A 1 126 ? -1.164 9.710 25.870 1.00 59.25 126 LEU A C 1
ATOM 1095 O O . LEU A 1 126 ? -1.949 9.654 26.812 1.00 59.25 126 LEU A O 1
ATOM 1099 N N . LYS A 1 127 ? -1.377 9.027 24.733 1.00 63.31 127 LYS A N 1
ATOM 1100 C CA . LYS A 1 127 ? -2.581 8.223 24.432 1.00 63.31 127 LYS A CA 1
ATOM 1101 C C . LYS A 1 127 ? -2.365 6.699 24.588 1.00 63.31 127 LYS A C 1
ATOM 1103 O O . LYS A 1 127 ? -3.250 5.914 24.253 1.00 63.31 127 LYS A O 1
ATOM 1108 N N . ILE A 1 128 ? -1.200 6.261 25.084 1.00 55.28 128 ILE A N 1
ATOM 1109 C CA . ILE A 1 128 ? -0.749 4.848 25.140 1.00 55.28 128 ILE A CA 1
ATOM 1110 C C . ILE A 1 128 ? -1.274 4.107 26.380 1.00 55.28 128 ILE A C 1
ATOM 1112 O O . ILE A 1 128 ? -0.505 3.508 27.127 1.00 55.28 128 ILE A O 1
ATOM 1116 N N . THR A 1 129 ? -2.575 4.145 26.652 1.00 53.38 129 THR A N 1
ATOM 1117 C CA . THR A 1 129 ? -3.126 3.346 27.761 1.00 53.38 129 THR A CA 1
ATOM 1118 C C . THR A 1 129 ? -3.783 2.044 27.307 1.00 53.38 129 THR A C 1
ATOM 1120 O O . THR A 1 129 ? -3.827 1.138 28.122 1.00 53.38 129 THR A O 1
ATOM 1123 N N . ASN A 1 130 ? -4.195 1.895 26.031 1.00 46.75 130 ASN A N 1
ATOM 1124 C CA . ASN A 1 130 ? -4.790 0.657 25.469 1.00 46.75 130 ASN A CA 1
ATOM 1125 C C . ASN A 1 130 ? -4.647 0.505 23.923 1.00 46.75 130 ASN A C 1
ATOM 1127 O O . ASN A 1 130 ? -5.463 -0.149 23.276 1.00 46.75 130 ASN A O 1
ATOM 1131 N N . SER A 1 131 ? -3.643 1.125 23.290 1.00 53.19 131 SER A N 1
ATOM 1132 C CA . SER A 1 131 ? -3.515 1.215 21.820 1.00 53.19 131 SER A CA 1
ATOM 1133 C C . SER A 1 131 ? -2.572 0.176 21.195 1.00 53.19 131 SER A C 1
ATOM 1135 O O . SER A 1 131 ? -1.587 -0.238 21.806 1.00 53.19 131 SER A O 1
ATOM 1137 N N . HIS A 1 132 ? -2.834 -0.224 19.940 1.00 56.06 132 HIS A N 1
ATOM 1138 C CA . HIS A 1 132 ? -1.820 -0.886 19.112 1.00 56.06 132 HIS A CA 1
ATOM 1139 C C . HIS A 1 132 ? -1.036 0.159 18.327 1.00 56.06 132 HIS A C 1
ATOM 1141 O O . HIS A 1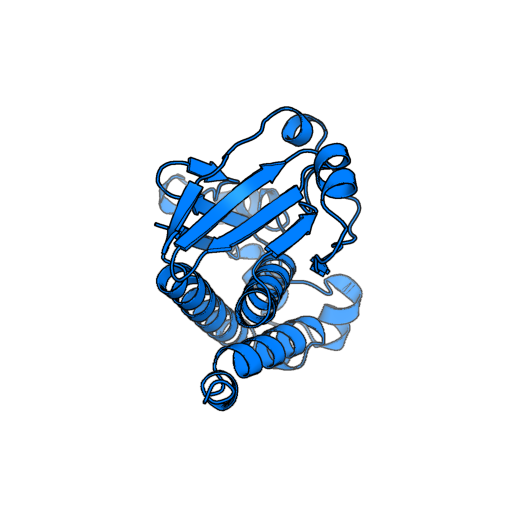 132 ? -1.610 1.000 17.635 1.00 56.06 132 HIS A O 1
ATOM 1147 N N . ILE A 1 133 ? 0.282 0.095 18.460 1.00 59.09 133 ILE A N 1
ATOM 1148 C CA . ILE A 1 133 ? 1.214 1.017 17.830 1.00 59.09 133 ILE A CA 1
ATOM 1149 C C . ILE A 1 133 ? 2.019 0.208 16.825 1.00 59.09 133 ILE A C 1
ATOM 1151 O O . ILE A 1 133 ? 2.853 -0.608 17.221 1.00 59.09 133 ILE A O 1
ATOM 1155 N N . VAL A 1 134 ? 1.788 0.450 15.536 1.00 57.34 134 VAL A N 1
ATOM 1156 C CA . VAL A 1 134 ? 2.641 -0.111 14.488 1.00 57.34 134 VAL A CA 1
ATOM 1157 C C . VAL A 1 134 ? 3.822 0.837 14.334 1.00 57.34 134 VAL A C 1
ATOM 1159 O O . VAL A 1 134 ? 3.695 1.955 13.835 1.00 57.34 134 VAL A O 1
ATOM 1162 N N . LYS A 1 135 ? 4.988 0.421 14.830 1.00 54.16 135 LYS A N 1
ATOM 1163 C CA . LYS A 1 135 ? 6.234 1.150 14.589 1.00 54.16 135 LYS A CA 1
ATOM 1164 C C . LYS A 1 135 ? 6.820 0.681 13.271 1.00 54.16 135 LYS A C 1
ATOM 1166 O O . LYS A 1 135 ? 7.294 -0.448 13.177 1.00 54.16 135 LYS A O 1
ATOM 1171 N N . VAL A 1 136 ? 6.818 1.562 12.281 1.00 50.75 136 VAL A N 1
ATOM 1172 C CA . VAL A 1 136 ? 7.524 1.334 11.024 1.00 50.75 136 VAL A CA 1
ATOM 1173 C C . VAL A 1 136 ? 8.937 1.864 11.197 1.00 50.75 136 VAL A C 1
ATOM 1175 O O . VAL A 1 136 ? 9.129 3.037 11.492 1.00 50.75 136 VAL A O 1
ATOM 1178 N N . TYR A 1 137 ? 9.939 1.005 11.059 1.00 41.84 137 TYR A N 1
ATOM 1179 C CA . TYR A 1 137 ? 11.332 1.433 11.065 1.00 41.84 137 TYR A CA 1
ATOM 1180 C C . TYR A 1 137 ? 11.844 1.466 9.626 1.00 41.84 137 TYR A C 1
ATOM 1182 O O . TYR A 1 137 ? 12.059 0.408 9.049 1.00 41.84 137 TYR A O 1
ATOM 1190 N N . ASN A 1 138 ? 12.067 2.665 9.075 1.00 41.41 138 ASN A N 1
ATOM 1191 C CA . ASN A 1 138 ? 13.138 2.935 8.109 1.00 41.41 138 ASN A CA 1
ATOM 1192 C C . ASN A 1 138 ? 13.519 4.429 8.121 1.00 41.41 138 ASN A C 1
ATOM 1194 O O . ASN A 1 138 ? 12.668 5.300 8.238 1.00 41.41 138 ASN A O 1
ATOM 1198 N N . LYS A 1 139 ? 14.830 4.711 8.096 1.00 39.88 139 LYS A N 1
ATOM 1199 C CA . LYS A 1 139 ? 15.451 6.027 8.357 1.00 39.88 139 LYS A CA 1
ATOM 1200 C C . LYS A 1 139 ? 15.528 6.912 7.098 1.00 39.88 139 LYS A C 1
ATOM 1202 O O . LYS A 1 139 ? 16.631 7.219 6.652 1.00 39.88 139 LYS A O 1
ATOM 1207 N N . PHE A 1 140 ? 14.404 7.358 6.551 1.00 44.28 140 PHE A N 1
ATOM 1208 C CA . PHE A 1 140 ? 14.410 8.365 5.479 1.00 44.28 140 PHE A CA 1
ATOM 1209 C C . PHE A 1 140 ? 13.534 9.549 5.884 1.00 44.28 140 PHE A C 1
ATOM 1211 O O . PHE A 1 140 ? 12.430 9.731 5.390 1.00 44.28 140 PHE A O 1
ATOM 1218 N N . TYR A 1 141 ? 14.010 10.324 6.861 1.00 48.38 141 TYR A N 1
ATOM 1219 C CA . TYR A 1 141 ? 13.303 11.520 7.309 1.00 48.38 141 T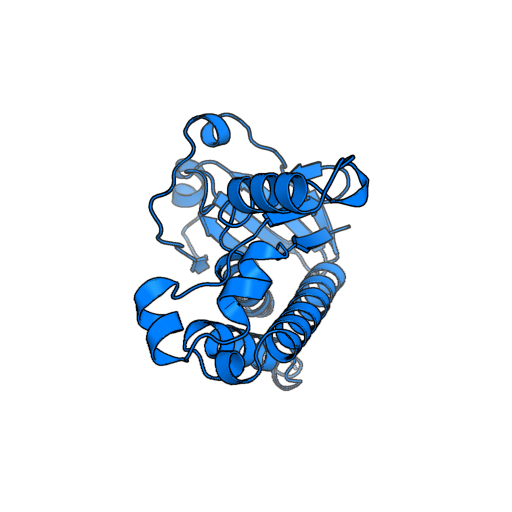YR A CA 1
ATOM 1220 C C . TYR A 1 141 ? 13.509 12.653 6.305 1.00 48.38 141 TYR A C 1
ATOM 1222 O O . TYR A 1 141 ? 14.643 13.087 6.102 1.00 48.38 141 TYR A O 1
ATOM 1230 N N . ASP A 1 142 ? 12.417 13.172 5.754 1.00 53.38 142 ASP A N 1
ATOM 1231 C CA . ASP A 1 142 ? 12.401 14.493 5.136 1.00 53.38 142 ASP A CA 1
ATOM 1232 C C . ASP A 1 142 ? 12.100 15.530 6.235 1.00 53.38 142 ASP A C 1
ATOM 1234 O O . ASP A 1 142 ? 11.030 15.530 6.856 1.00 53.38 142 ASP A O 1
ATOM 1238 N N . GLU A 1 143 ? 13.073 16.393 6.545 1.00 49.22 143 GLU A N 1
ATOM 1239 C CA . GLU A 1 143 ? 12.926 17.401 7.600 1.00 49.22 143 GLU A CA 1
ATOM 1240 C C . GLU A 1 143 ? 11.834 18.436 7.296 1.00 49.22 143 GLU A C 1
ATOM 1242 O O . GLU A 1 143 ? 11.245 18.982 8.236 1.00 49.22 143 GLU A O 1
ATOM 1247 N N . ASP A 1 144 ? 11.510 18.674 6.023 1.00 52.66 144 ASP A N 1
ATOM 1248 C CA . ASP A 1 144 ? 10.495 19.649 5.630 1.00 52.66 144 ASP A CA 1
ATOM 1249 C C . ASP A 1 144 ? 9.071 19.087 5.724 1.00 52.66 144 ASP A C 1
ATOM 1251 O O . ASP A 1 144 ? 8.142 19.828 6.066 1.00 52.66 144 ASP A O 1
ATOM 1255 N N . LYS A 1 145 ? 8.892 17.765 5.581 1.00 54.75 145 LYS A N 1
ATOM 1256 C CA . LYS A 1 145 ? 7.604 17.092 5.849 1.00 54.75 145 LYS A CA 1
ATOM 1257 C C . LYS A 1 145 ? 7.205 17.118 7.330 1.00 54.75 145 LYS A C 1
ATOM 1259 O O . LYS A 1 145 ? 6.019 17.029 7.643 1.00 54.75 145 LYS A O 1
ATOM 1264 N N . ASN A 1 146 ? 8.153 17.321 8.249 1.00 54.84 146 ASN A N 1
ATOM 1265 C CA . ASN A 1 146 ? 7.869 17.404 9.689 1.00 54.84 146 ASN A CA 1
ATOM 1266 C C . ASN A 1 146 ? 7.104 18.671 10.107 1.00 54.84 146 ASN A C 1
ATOM 1268 O O . ASN A 1 146 ? 6.573 18.710 11.214 1.00 54.84 146 ASN A O 1
ATOM 1272 N N . LYS A 1 147 ? 7.060 19.717 9.271 1.00 52.03 147 LYS A N 1
ATOM 1273 C CA . LYS A 1 147 ? 6.512 21.028 9.666 1.00 52.03 147 LYS A CA 1
ATOM 1274 C C . LYS A 1 147 ? 5.009 21.184 9.414 1.00 52.03 147 LYS A C 1
ATOM 1276 O O . LYS A 1 147 ? 4.417 22.116 9.949 1.00 52.03 147 LYS A O 1
ATOM 1281 N N . ASN A 1 148 ? 4.384 20.288 8.644 1.00 62.44 148 ASN A N 1
ATOM 1282 C CA . ASN A 1 148 ? 2.997 20.448 8.205 1.00 62.44 148 ASN A CA 1
ATOM 1283 C C . ASN A 1 148 ? 2.129 19.247 8.606 1.00 62.44 148 ASN A C 1
ATOM 1285 O O . ASN A 1 148 ? 2.375 18.123 8.182 1.00 62.44 148 ASN A O 1
ATOM 1289 N N . ILE A 1 149 ? 1.081 19.503 9.397 1.00 66.69 149 ILE A N 1
ATOM 1290 C CA . ILE A 1 149 ? -0.027 18.560 9.607 1.00 66.69 149 ILE A CA 1
ATOM 1291 C C . ILE A 1 149 ? -0.967 18.701 8.411 1.00 66.69 149 ILE A C 1
ATOM 1293 O O . ILE A 1 149 ? -1.651 19.717 8.276 1.00 66.69 149 ILE A O 1
ATOM 1297 N N . PHE A 1 150 ? -1.009 17.694 7.543 1.00 70.94 150 PHE A N 1
ATOM 1298 C CA . PHE A 1 150 ? -1.793 17.757 6.306 1.00 70.94 150 PHE A CA 1
ATOM 1299 C C . PHE A 1 150 ? -3.290 17.543 6.542 1.00 70.94 150 PHE A C 1
ATOM 1301 O O . PHE A 1 150 ? -4.119 18.137 5.857 1.00 70.94 150 PHE A O 1
ATOM 1308 N N . PHE A 1 151 ? -3.659 16.730 7.532 1.00 81.81 151 PHE A N 1
ATOM 1309 C CA . PHE A 1 151 ? -5.048 16.387 7.828 1.00 81.81 151 PHE A CA 1
ATOM 1310 C C . PHE A 1 151 ? -5.256 16.132 9.324 1.00 81.81 151 PHE A C 1
ATOM 1312 O O . PHE A 1 151 ? -4.362 15.660 10.027 1.00 81.81 151 PHE A O 1
ATOM 1319 N N . LYS A 1 152 ? -6.447 16.474 9.822 1.00 88.81 152 LYS A N 1
ATOM 1320 C CA . LYS A 1 152 ? -6.802 16.386 11.240 1.00 88.81 152 LYS A CA 1
ATOM 1321 C C . LYS A 1 152 ? -8.291 16.099 11.372 1.00 88.81 152 LYS A C 1
ATOM 1323 O O . LYS A 1 152 ? -9.091 16.866 10.849 1.00 88.81 152 LYS A O 1
ATOM 1328 N N . GLU A 1 153 ? -8.617 15.034 12.098 1.00 90.62 153 GLU A N 1
ATOM 1329 C CA . GLU A 1 153 ? -9.982 14.575 12.378 1.00 90.62 153 GLU A CA 1
ATOM 1330 C C . GLU A 1 153 ? -10.827 14.372 11.112 1.00 90.62 153 GLU A C 1
ATOM 1332 O O . GLU A 1 153 ? -12.040 14.578 11.112 1.00 90.62 153 GLU A O 1
ATOM 1337 N N . GLU A 1 154 ? -10.190 13.929 10.025 1.00 95.00 154 GLU A N 1
ATOM 1338 C CA . GLU A 1 154 ? -10.898 13.628 8.789 1.00 95.00 154 GLU A CA 1
ATOM 1339 C C . GLU A 1 154 ? -11.786 12.411 8.984 1.00 95.00 154 GLU A C 1
ATOM 1341 O O . GLU A 1 154 ? -11.309 11.309 9.258 1.00 95.00 154 GLU A O 1
ATOM 1346 N N . LYS A 1 155 ? -13.090 12.622 8.829 1.00 96.00 155 LYS A N 1
ATOM 1347 C CA . LYS A 1 155 ? -14.101 11.586 8.985 1.00 96.00 155 LYS A CA 1
ATOM 1348 C C . LYS A 1 155 ? -14.366 10.897 7.654 1.00 96.00 155 LYS A C 1
ATOM 1350 O O . LYS A 1 155 ? -14.716 11.547 6.667 1.00 96.00 155 LYS A O 1
ATOM 1355 N N . ILE A 1 156 ? -14.255 9.574 7.650 1.00 96.44 156 ILE A N 1
ATOM 1356 C CA . ILE A 1 156 ? -14.617 8.704 6.530 1.00 96.44 156 ILE A CA 1
ATOM 1357 C C . ILE A 1 156 ? -15.430 7.501 7.025 1.00 96.44 156 ILE A C 1
ATOM 1359 O O . ILE A 1 156 ? -15.495 7.224 8.224 1.00 96.44 156 ILE A O 1
ATOM 1363 N N . ASN A 1 157 ? -16.059 6.779 6.100 1.00 96.81 157 ASN A N 1
ATOM 1364 C CA . ASN A 1 157 ? -16.728 5.526 6.421 1.00 96.81 157 ASN A CA 1
ATOM 1365 C C . ASN A 1 157 ? -15.699 4.390 6.585 1.00 96.81 157 ASN A C 1
ATOM 1367 O O . ASN A 1 157 ? -14.782 4.256 5.771 1.00 96.81 157 ASN A O 1
ATOM 1371 N N . PHE A 1 158 ? -15.847 3.580 7.635 1.00 96.06 158 PHE A N 1
ATOM 1372 C CA . PHE A 1 158 ? -14.906 2.501 7.940 1.00 96.06 158 PHE A CA 1
ATOM 1373 C C . PHE A 1 158 ? -14.928 1.385 6.883 1.00 96.06 158 PHE A C 1
ATOM 1375 O O . PHE A 1 158 ? -13.871 0.972 6.412 1.00 96.06 158 PHE A O 1
ATOM 1382 N N . GLU A 1 159 ? -16.108 0.947 6.442 1.00 95.12 159 GLU A N 1
ATOM 1383 C CA . GLU A 1 159 ? -16.226 -0.082 5.398 1.00 95.12 159 GLU A CA 1
ATOM 1384 C C . GLU A 1 159 ? -15.688 0.396 4.041 1.00 95.12 159 GLU A C 1
ATOM 1386 O O . GLU A 1 159 ? -15.064 -0.382 3.313 1.00 95.12 159 GLU A O 1
ATOM 1391 N N . GLU A 1 160 ? -15.860 1.680 3.704 1.00 95.56 160 GLU A N 1
ATOM 1392 C CA . GLU A 1 160 ? -15.245 2.272 2.506 1.00 95.56 160 GLU A CA 1
ATOM 1393 C C . GLU A 1 160 ? -13.714 2.242 2.582 1.00 95.56 160 GLU A C 1
ATOM 1395 O O . GLU A 1 160 ? -13.062 1.897 1.596 1.00 95.56 160 GLU A O 1
ATOM 1400 N N . PHE A 1 161 ? -13.138 2.556 3.748 1.00 97.00 161 PHE A N 1
ATOM 1401 C CA . PHE A 1 161 ? -11.695 2.477 3.975 1.00 97.00 161 PHE A CA 1
ATOM 1402 C C . PHE A 1 161 ? -11.171 1.049 3.778 1.00 97.00 161 PHE A C 1
ATOM 1404 O O . PHE A 1 161 ? -10.245 0.837 2.993 1.00 97.00 161 PHE A O 1
ATOM 1411 N N . ILE A 1 162 ? -11.797 0.057 4.424 1.00 96.75 162 ILE A N 1
ATOM 1412 C CA . ILE A 1 162 ? -11.418 -1.357 4.274 1.00 96.75 162 ILE A CA 1
ATOM 1413 C C . ILE A 1 162 ? -11.526 -1.796 2.808 1.00 96.75 162 ILE A C 1
ATOM 1415 O O . ILE A 1 162 ? -10.609 -2.433 2.279 1.00 96.75 162 ILE A O 1
ATOM 1419 N N . SER A 1 163 ? -12.624 -1.437 2.141 1.00 96.62 163 SER A N 1
ATOM 1420 C CA . SER A 1 163 ? -12.879 -1.800 0.745 1.00 96.62 163 SER A CA 1
ATOM 1421 C C . SER A 1 163 ? -11.831 -1.215 -0.200 1.00 96.62 163 SER A C 1
ATOM 1423 O O . SER A 1 163 ? -11.325 -1.926 -1.069 1.00 96.62 163 SER A O 1
ATOM 1425 N N . GLU A 1 164 ? -11.456 0.053 -0.020 1.00 97.94 164 GLU A N 1
ATOM 1426 C CA . GLU A 1 164 ? -10.415 0.700 -0.821 1.00 97.94 164 GLU A CA 1
ATOM 1427 C C . GLU A 1 164 ? -9.068 -0.019 -0.670 1.00 97.94 164 GLU A C 1
ATOM 1429 O O . GLU A 1 164 ? -8.450 -0.384 -1.672 1.00 97.94 164 GLU A O 1
ATOM 1434 N N . ILE A 1 165 ? -8.639 -0.314 0.564 1.00 98.12 165 ILE A N 1
ATOM 1435 C CA . ILE A 1 165 ? -7.377 -1.031 0.804 1.00 98.12 165 ILE A CA 1
ATOM 1436 C C . ILE A 1 165 ? -7.409 -2.431 0.182 1.00 98.12 165 ILE A C 1
ATOM 1438 O O . ILE A 1 165 ? -6.425 -2.855 -0.434 1.00 98.12 165 ILE A O 1
ATOM 1442 N N . GLN A 1 166 ? -8.534 -3.146 0.267 1.00 98.00 166 GLN A N 1
ATOM 1443 C CA . GLN A 1 166 ? -8.686 -4.452 -0.378 1.00 98.00 166 GLN A CA 1
ATOM 1444 C C . GLN A 1 166 ? -8.591 -4.361 -1.909 1.00 98.00 166 GLN A C 1
ATOM 1446 O O . GLN A 1 166 ? -7.907 -5.179 -2.533 1.00 98.00 166 GLN A O 1
ATOM 1451 N N . ILE A 1 167 ? -9.261 -3.384 -2.524 1.00 98.12 167 ILE A N 1
ATOM 1452 C CA . ILE A 1 167 ? -9.255 -3.179 -3.979 1.00 98.12 167 ILE A CA 1
ATOM 1453 C C . ILE A 1 167 ? -7.843 -2.826 -4.458 1.00 98.12 167 ILE A C 1
ATOM 1455 O O . ILE A 1 167 ? -7.329 -3.473 -5.379 1.00 98.12 167 ILE A O 1
ATOM 1459 N N . THR A 1 168 ? -7.192 -1.859 -3.812 1.00 98.44 168 THR A N 1
ATOM 1460 C CA . THR A 1 168 ? -5.845 -1.405 -4.175 1.00 98.44 168 THR A CA 1
ATOM 1461 C C . THR A 1 168 ? -4.813 -2.515 -3.994 1.00 98.44 168 THR A C 1
ATOM 1463 O O . THR A 1 168 ? -4.019 -2.764 -4.905 1.00 98.44 168 THR A O 1
ATOM 1466 N N . THR A 1 169 ? -4.879 -3.270 -2.894 1.00 98.62 169 THR A N 1
ATOM 1467 C CA . THR A 1 169 ? -3.985 -4.417 -2.656 1.00 98.62 169 THR A CA 1
ATOM 1468 C C . THR A 1 169 ? -4.173 -5.508 -3.709 1.00 98.62 169 THR A C 1
ATOM 1470 O O . THR A 1 169 ? -3.200 -6.028 -4.257 1.00 98.62 169 THR A O 1
ATOM 1473 N N . LYS A 1 170 ? -5.423 -5.840 -4.059 1.00 98.44 170 LYS A N 1
ATOM 1474 C CA . LYS A 1 170 ? -5.715 -6.825 -5.109 1.00 98.44 170 LYS A CA 1
ATOM 1475 C C . LYS A 1 170 ? -5.153 -6.390 -6.461 1.00 98.44 170 LYS A C 1
ATOM 1477 O O . LYS A 1 170 ? -4.594 -7.216 -7.185 1.00 98.44 170 LYS A O 1
ATOM 1482 N N . LYS A 1 171 ? -5.293 -5.103 -6.798 1.00 98.50 171 LYS A N 1
ATOM 1483 C CA . LYS A 1 171 ? -4.711 -4.518 -8.012 1.00 98.50 171 LYS A CA 1
ATOM 1484 C C . LYS A 1 171 ? -3.186 -4.641 -7.997 1.00 98.50 171 LYS A C 1
ATOM 1486 O O . LYS A 1 171 ? -2.626 -5.096 -8.986 1.00 98.50 171 LYS A O 1
ATOM 1491 N N . PHE A 1 172 ? -2.542 -4.321 -6.874 1.00 98.56 172 PHE A N 1
ATOM 1492 C CA . PHE A 1 172 ? -1.088 -4.427 -6.717 1.00 98.56 172 PHE A CA 1
ATOM 1493 C C . PHE A 1 172 ? -0.583 -5.853 -6.919 1.00 98.56 172 PHE A C 1
ATOM 1495 O O . PHE A 1 172 ? 0.301 -6.080 -7.737 1.00 98.56 172 PHE A O 1
ATOM 1502 N N . ILE A 1 173 ? -1.200 -6.844 -6.271 1.00 98.56 173 ILE A N 1
ATOM 1503 C CA . ILE A 1 173 ? -0.821 -8.256 -6.445 1.00 98.56 173 ILE A CA 1
ATOM 1504 C C . ILE A 1 173 ? -0.955 -8.686 -7.918 1.00 98.56 173 ILE A C 1
ATOM 1506 O O . ILE A 1 173 ? -0.104 -9.416 -8.432 1.00 98.56 173 ILE A O 1
ATOM 1510 N N . LYS A 1 174 ? -2.010 -8.232 -8.612 1.00 98.56 174 LYS A N 1
ATOM 1511 C CA . LYS A 1 174 ? -2.212 -8.498 -10.045 1.00 98.56 174 LYS A CA 1
ATOM 1512 C C . LYS A 1 174 ? -1.111 -7.861 -10.896 1.00 98.56 174 LYS A C 1
ATOM 1514 O O . LYS A 1 174 ? -0.564 -8.545 -11.751 1.00 98.56 174 LYS A O 1
ATOM 1519 N N . GLU A 1 175 ? -0.762 -6.605 -10.630 1.00 98.50 175 GLU A N 1
ATOM 1520 C CA . GLU A 1 175 ? 0.293 -5.884 -11.349 1.00 98.50 175 GLU A CA 1
ATOM 1521 C C . GLU A 1 175 ? 1.670 -6.535 -11.138 1.00 98.50 175 GLU A C 1
ATOM 1523 O O . GLU A 1 175 ? 2.367 -6.802 -12.112 1.00 98.50 175 GLU A O 1
ATOM 1528 N N . ILE A 1 176 ? 2.030 -6.923 -9.906 1.00 98.31 176 ILE A N 1
ATOM 1529 C CA . ILE A 1 176 ? 3.277 -7.666 -9.635 1.00 98.31 176 ILE A CA 1
ATOM 1530 C C . ILE A 1 176 ? 3.307 -9.003 -10.380 1.00 98.31 176 ILE A C 1
ATOM 1532 O O . ILE A 1 176 ? 4.326 -9.361 -10.967 1.00 98.31 176 ILE A O 1
ATOM 1536 N N . LYS A 1 177 ? 2.185 -9.734 -10.407 1.00 98.06 177 LYS A N 1
ATOM 1537 C CA . LYS A 1 177 ? 2.076 -10.991 -11.159 1.00 98.06 177 LYS A CA 1
ATOM 1538 C C . LYS A 1 177 ? 2.291 -10.791 -12.662 1.00 98.06 177 LYS A C 1
ATOM 1540 O O . LYS A 1 177 ? 2.845 -11.679 -13.305 1.00 98.06 177 LYS A O 1
ATOM 1545 N N . GLU A 1 178 ? 1.820 -9.675 -13.210 1.00 98.31 178 GLU A N 1
ATOM 1546 C CA . GLU A 1 178 ? 1.968 -9.323 -14.626 1.00 98.31 178 GLU A CA 1
ATOM 1547 C C . GLU A 1 178 ? 3.396 -8.870 -14.963 1.00 98.31 178 GLU A C 1
ATOM 1549 O O . GLU A 1 178 ? 3.895 -9.219 -16.030 1.00 98.31 178 GLU A O 1
ATOM 1554 N N . ILE A 1 179 ? 4.066 -8.152 -14.053 1.00 97.94 179 ILE A N 1
ATOM 1555 C CA . ILE A 1 179 ? 5.476 -7.758 -14.194 1.00 97.94 179 ILE A CA 1
ATOM 1556 C C . ILE A 1 179 ? 6.379 -8.992 -14.149 1.00 97.94 179 ILE A C 1
ATOM 1558 O O . ILE A 1 179 ? 7.157 -9.221 -15.073 1.00 97.94 179 ILE A O 1
ATOM 1562 N N . ASN A 1 180 ? 6.280 -9.776 -13.072 1.00 97.94 180 ASN A N 1
ATOM 1563 C CA . ASN A 1 180 ? 7.066 -10.986 -12.876 1.00 97.94 180 ASN A CA 1
ATOM 1564 C C . ASN A 1 180 ? 6.403 -11.905 -11.823 1.00 97.94 180 ASN A C 1
ATOM 1566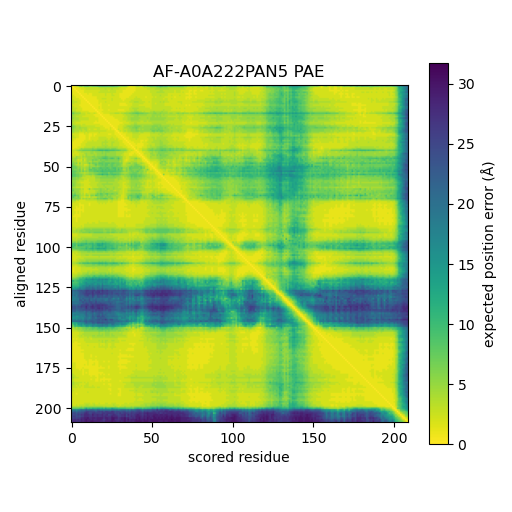 O O . ASN A 1 180 ? 6.489 -11.645 -10.618 1.00 97.94 180 ASN A O 1
ATOM 1570 N N . PRO A 1 181 ? 5.784 -13.033 -12.224 1.00 97.25 181 PRO A N 1
ATOM 1571 C CA . PRO A 1 181 ? 5.051 -13.906 -11.304 1.00 97.25 181 PRO A CA 1
ATOM 1572 C C . PRO A 1 181 ? 5.941 -14.594 -10.261 1.00 97.25 181 PRO A C 1
ATOM 1574 O O . PRO A 1 181 ? 5.437 -15.059 -9.237 1.00 97.25 181 PRO A O 1
ATOM 1577 N N . VAL A 1 182 ? 7.254 -14.667 -10.495 1.00 96.88 182 VAL A N 1
ATOM 1578 C CA . VAL A 1 182 ? 8.217 -15.239 -9.549 1.00 96.88 182 VAL A CA 1
ATOM 1579 C C . VAL A 1 182 ? 8.297 -14.396 -8.269 1.00 96.88 182 VAL A C 1
ATOM 1581 O O . VAL A 1 182 ? 8.454 -14.959 -7.183 1.00 96.88 182 VAL A O 1
ATOM 1584 N N . LEU A 1 183 ? 8.068 -13.080 -8.366 1.00 97.56 183 LEU A N 1
ATOM 1585 C CA . LEU A 1 183 ? 8.068 -12.162 -7.224 1.00 97.56 183 LEU A CA 1
ATOM 1586 C C . LEU A 1 183 ? 6.943 -12.431 -6.224 1.00 97.56 183 LEU A C 1
ATOM 1588 O O . LEU A 1 183 ? 7.086 -12.075 -5.063 1.00 97.56 183 LEU A O 1
ATOM 1592 N N . LEU A 1 184 ? 5.868 -13.135 -6.601 1.00 97.06 184 LEU A N 1
ATOM 1593 C CA . LEU A 1 184 ? 4.814 -13.527 -5.650 1.00 97.06 184 LEU A CA 1
ATOM 1594 C C . LEU A 1 184 ? 5.328 -14.427 -4.512 1.00 97.06 184 LEU A C 1
ATOM 1596 O O . LEU A 1 184 ? 4.650 -14.597 -3.499 1.00 97.06 184 LEU A O 1
ATOM 1600 N N . LYS A 1 185 ? 6.508 -15.029 -4.693 1.00 96.31 185 LYS A N 1
ATOM 1601 C CA . LYS A 1 185 ? 7.181 -15.874 -3.703 1.00 96.31 185 LYS A CA 1
ATOM 1602 C C . LYS A 1 185 ? 8.216 -15.119 -2.863 1.00 96.31 185 LYS A C 1
ATOM 1604 O O . LYS A 1 185 ? 8.786 -15.737 -1.967 1.00 96.31 185 LYS A O 1
ATOM 1609 N N . SER A 1 186 ? 8.473 -13.836 -3.135 1.00 96.88 186 SER A N 1
ATOM 1610 C CA . SER A 1 186 ? 9.365 -13.027 -2.297 1.00 96.88 186 SER A CA 1
ATOM 1611 C C . SER A 1 186 ? 8.789 -12.880 -0.888 1.00 96.88 186 SER A C 1
ATOM 1613 O O . SER A 1 186 ? 7.572 -12.993 -0.677 1.00 96.88 186 SER A O 1
ATOM 1615 N N . LYS A 1 187 ? 9.648 -12.645 0.107 1.00 95.19 187 LYS A N 1
ATOM 1616 C CA . LYS A 1 187 ? 9.221 -12.465 1.502 1.00 95.19 187 LYS A CA 1
ATOM 1617 C C . LYS A 1 187 ? 8.213 -11.325 1.620 1.00 95.19 187 LYS A C 1
ATOM 1619 O O . LYS A 1 187 ? 7.173 -11.494 2.253 1.00 95.19 187 LYS A O 1
ATOM 1624 N N . GLU A 1 188 ? 8.490 -10.218 0.944 1.00 93.88 188 GLU A N 1
ATOM 1625 C CA . GLU A 1 188 ? 7.667 -9.012 0.971 1.00 93.88 188 GLU A CA 1
ATOM 1626 C C . GLU A 1 188 ? 6.281 -9.239 0.347 1.00 93.88 188 GLU A C 1
ATOM 1628 O O . GLU A 1 188 ? 5.249 -9.079 1.003 1.00 93.88 188 GLU A O 1
ATOM 1633 N N . VAL A 1 189 ? 6.224 -9.708 -0.904 1.00 96.62 189 VAL A N 1
ATOM 1634 C CA . VAL A 1 189 ? 4.943 -9.881 -1.610 1.00 96.62 189 VAL A CA 1
ATOM 1635 C C . VAL A 1 189 ? 4.125 -11.017 -0.993 1.00 96.62 189 VAL A C 1
ATOM 1637 O O . VAL A 1 189 ? 2.901 -10.918 -0.881 1.00 96.62 189 VAL A O 1
ATOM 1640 N N . SER A 1 190 ? 4.776 -12.082 -0.516 1.00 96.62 190 SER A N 1
ATOM 1641 C CA . SER A 1 190 ? 4.078 -13.150 0.206 1.00 96.62 190 SER A CA 1
ATOM 1642 C C . SER A 1 190 ? 3.503 -12.676 1.548 1.00 96.62 190 SER A C 1
ATOM 1644 O O . SER A 1 190 ? 2.426 -13.138 1.934 1.00 96.62 190 SER A O 1
ATOM 1646 N N . SER A 1 191 ? 4.154 -11.731 2.240 1.00 96.00 191 SER A N 1
ATOM 1647 C CA . SER A 1 191 ? 3.617 -11.075 3.442 1.00 96.00 191 SER A CA 1
ATOM 1648 C C . SER A 1 191 ? 2.346 -10.281 3.125 1.00 96.00 191 SER A C 1
ATOM 1650 O O . SER A 1 191 ? 1.325 -10.467 3.795 1.00 96.00 191 SER A O 1
ATOM 1652 N N . ILE A 1 192 ? 2.363 -9.488 2.045 1.00 98.00 192 ILE A N 1
ATOM 1653 C CA . ILE A 1 192 ? 1.187 -8.754 1.546 1.00 98.00 192 ILE A CA 1
ATOM 1654 C C . ILE A 1 192 ? 0.031 -9.716 1.259 1.00 98.00 192 ILE A C 1
ATOM 1656 O O . ILE A 1 192 ? -1.076 -9.512 1.753 1.00 98.00 192 ILE A O 1
ATOM 1660 N N . ILE A 1 193 ? 0.281 -10.802 0.518 1.00 98.19 193 ILE A N 1
ATOM 1661 C CA . ILE A 1 193 ? -0.750 -11.796 0.180 1.00 98.19 193 ILE A CA 1
ATOM 1662 C C . ILE A 1 193 ? -1.340 -12.432 1.445 1.00 98.19 193 ILE A C 1
ATOM 1664 O O . ILE A 1 193 ? -2.559 -12.568 1.555 1.00 98.19 193 ILE A O 1
ATOM 1668 N N . LYS A 1 194 ? -0.503 -12.799 2.425 1.00 97.38 194 LYS A N 1
ATOM 1669 C CA . LYS A 1 194 ? -0.972 -13.362 3.702 1.00 97.38 194 LYS A CA 1
ATOM 1670 C C . LYS A 1 194 ? -1.891 -12.389 4.439 1.00 97.38 194 LYS A C 1
ATOM 1672 O O . LYS A 1 194 ? -2.986 -12.783 4.833 1.00 97.38 194 LYS A O 1
ATOM 1677 N N . LYS A 1 195 ? -1.484 -11.124 4.592 1.00 96.31 195 LYS A N 1
ATOM 1678 C CA . LYS A 1 195 ? -2.291 -10.093 5.270 1.00 96.31 195 LYS A CA 1
ATOM 1679 C C . LYS A 1 195 ? -3.580 -9.783 4.508 1.00 96.31 195 LYS A C 1
ATOM 1681 O O . LYS A 1 195 ? -4.639 -9.684 5.119 1.00 96.31 195 LYS A O 1
ATOM 1686 N N . TYR A 1 196 ? -3.522 -9.720 3.180 1.00 97.75 196 TYR A N 1
ATOM 1687 C CA . TYR A 1 196 ? -4.701 -9.559 2.331 1.00 97.75 196 TYR A CA 1
ATOM 1688 C C . TYR A 1 196 ? -5.718 -10.692 2.529 1.00 97.75 196 TYR A C 1
ATOM 1690 O O . TYR A 1 196 ? -6.913 -10.438 2.686 1.00 97.75 196 TYR A O 1
ATOM 1698 N N . ASN A 1 197 ? -5.250 -11.941 2.590 1.00 96.44 197 ASN A N 1
ATOM 1699 C CA . ASN A 1 197 ? -6.111 -13.096 2.841 1.00 96.44 197 ASN A CA 1
ATOM 1700 C C . ASN A 1 197 ? -6.730 -13.059 4.246 1.00 96.44 197 ASN A C 1
ATOM 1702 O O . ASN A 1 197 ? -7.905 -13.374 4.388 1.00 96.44 197 ASN A O 1
ATOM 1706 N N . ILE A 1 198 ? -5.982 -12.626 5.269 1.00 94.56 198 ILE A N 1
ATOM 1707 C CA . ILE A 1 198 ? -6.518 -12.412 6.627 1.00 94.56 198 ILE A CA 1
ATOM 1708 C C . ILE A 1 198 ? -7.615 -11.341 6.610 1.00 94.56 198 ILE A C 1
ATOM 1710 O O . ILE A 1 198 ? -8.670 -11.519 7.210 1.00 94.56 198 ILE A O 1
ATOM 1714 N N . LEU A 1 199 ? -7.391 -10.227 5.910 1.00 93.69 199 LEU A N 1
ATOM 1715 C CA . LEU A 1 199 ? -8.354 -9.130 5.863 1.00 93.69 199 LEU A CA 1
ATOM 1716 C C . LEU A 1 199 ? -9.656 -9.517 5.139 1.00 93.69 199 LEU A C 1
ATOM 1718 O O . LEU A 1 199 ? -10.719 -8.987 5.475 1.00 93.69 199 LEU A O 1
ATOM 1722 N N . THR A 1 200 ? -9.567 -10.410 4.152 1.00 92.19 200 THR A N 1
ATOM 1723 C CA . THR A 1 200 ? -10.685 -10.842 3.296 1.00 92.19 200 THR A CA 1
ATOM 1724 C C . THR A 1 200 ? -11.344 -12.152 3.735 1.00 92.19 200 THR A C 1
ATOM 1726 O O . THR A 1 200 ? -12.411 -12.488 3.215 1.00 92.19 200 THR A O 1
ATOM 1729 N N . SER A 1 201 ? -10.763 -12.895 4.683 1.00 85.94 201 SER A N 1
ATOM 1730 C CA . SER A 1 201 ? -11.374 -14.123 5.193 1.00 85.94 201 SER A CA 1
ATOM 1731 C C . SER A 1 201 ? -12.658 -13.815 5.973 1.00 85.94 201 SER A C 1
ATOM 1733 O O . SER A 1 201 ? -12.748 -12.857 6.744 1.00 85.94 201 SER A O 1
ATOM 1735 N N . LYS A 1 202 ? -13.687 -14.647 5.763 1.00 59.84 202 LYS A N 1
ATOM 1736 C CA . LYS A 1 202 ? -15.001 -14.501 6.415 1.00 59.84 202 LYS A CA 1
ATOM 1737 C C . LYS A 1 202 ? -14.967 -14.767 7.924 1.00 59.84 202 LYS A C 1
ATOM 1739 O O . LYS A 1 202 ? -15.892 -14.368 8.621 1.00 59.84 202 LYS A O 1
ATOM 1744 N N . GLU A 1 203 ? -13.913 -15.391 8.445 1.00 50.75 203 GLU A N 1
ATOM 1745 C CA . GLU A 1 203 ? -13.787 -15.727 9.873 1.00 50.75 203 GLU A CA 1
ATOM 1746 C C . GLU A 1 203 ? -13.729 -14.489 10.784 1.00 50.75 203 GLU A C 1
ATOM 1748 O O . GLU A 1 203 ? -14.037 -14.579 11.962 1.00 50.75 203 GLU A O 1
ATOM 1753 N N . TYR A 1 204 ? -13.464 -13.302 10.233 1.00 45.97 204 TYR A N 1
ATOM 1754 C CA . TYR A 1 204 ? -13.515 -12.032 10.967 1.00 45.97 204 TYR A CA 1
ATOM 1755 C C . TYR A 1 204 ? -14.920 -11.436 11.156 1.00 45.97 204 TYR A C 1
ATOM 1757 O O . TYR A 1 204 ? -15.038 -10.320 11.654 1.00 45.97 204 TYR A O 1
ATOM 1765 N N . SER A 1 205 ? -15.975 -12.135 10.731 1.00 40.72 205 SER A N 1
ATOM 1766 C CA . S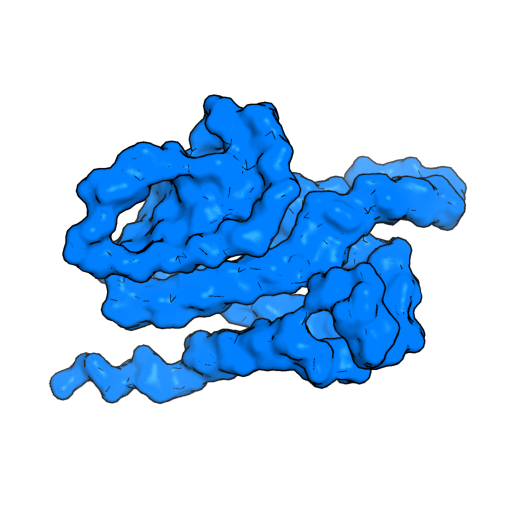ER A 1 205 ? -17.363 -11.653 10.819 1.00 40.72 205 SER A CA 1
ATOM 1767 C C . SER A 1 205 ? -18.218 -12.377 11.868 1.00 40.72 205 SER A C 1
ATOM 1769 O O . SER A 1 205 ? -19.424 -12.156 11.906 1.00 40.72 205 SER A O 1
ATOM 1771 N N . ALA A 1 206 ? -17.626 -13.241 12.704 1.00 37.84 206 ALA A N 1
ATOM 1772 C CA . ALA A 1 206 ? -18.381 -14.181 13.538 1.00 37.84 206 ALA A CA 1
ATOM 1773 C C . ALA A 1 206 ? -17.853 -14.355 14.977 1.00 37.84 206 ALA A C 1
ATOM 1775 O O . ALA A 1 206 ? -17.884 -15.463 15.502 1.00 37.84 206 ALA A O 1
ATOM 1776 N N . GLU A 1 207 ? -17.410 -13.281 15.634 1.00 34.16 207 GLU A N 1
ATOM 1777 C CA . GLU A 1 207 ? -17.190 -13.292 17.093 1.00 34.16 207 GLU A CA 1
ATOM 1778 C C . GLU A 1 207 ? -17.856 -12.092 17.782 1.00 34.16 207 GLU A C 1
ATOM 1780 O O . GLU A 1 207 ? -17.238 -11.420 18.590 1.00 34.16 207 GLU A O 1
ATOM 1785 N N . GLU A 1 208 ? -19.129 -11.827 17.477 1.00 40.19 208 GLU A N 1
ATOM 1786 C CA . GLU A 1 208 ? -20.040 -11.143 18.408 1.00 40.19 208 GLU A CA 1
ATOM 1787 C C . GLU A 1 208 ? -21.450 -11.733 18.241 1.00 40.19 208 GLU A C 1
ATOM 1789 O O . GLU A 1 208 ? -22.184 -11.378 17.321 1.00 40.19 208 GLU A O 1
ATOM 1794 N N . ASN A 1 209 ? -21.788 -12.692 19.107 1.00 34.47 209 ASN A N 1
ATOM 1795 C CA . ASN A 1 209 ? -23.148 -13.015 19.553 1.00 34.47 209 ASN A CA 1
ATOM 1796 C C . ASN A 1 209 ? -23.065 -13.598 20.963 1.00 34.47 209 ASN A C 1
ATOM 1798 O O . ASN A 1 209 ? -22.341 -14.607 21.127 1.00 34.47 209 ASN A O 1
#

Radius of gyration: 17.93 Å; Cα contacts (8 Å, |Δi|>4): 326; chains: 1; bounding box: 43×37×55 Å